Protein AF-A0A8H3GUX5-F1 (afdb_monomer_lite)

pLDDT: mean 74.02, std 19.19, range [31.19, 95.44]

Sequence (235 aa):
MSSFSIRYIRKYSRMIQALLLVDPLKYTTELMLRPEPDFVNLSPQSPKRYCHSQYYRVIADQLRNYVFSIRILGHNAQSPHSERILHLLRSSLSNPYTPRAVAAARLEAEKSGVSTTPKLPKRPLEFNLDISTSPPTPDQYTTMLDYLRAQPLSPSLSSPPTISRFLVKHSESIGSVGELSALASKKPESVRWPVVVHWDDGLVAIEKEEDVHSILEIIYETANGGKGQQQDWLT

Radius of gyration: 22.82 Å; chains: 1; bounding box: 47×69×51 Å

Organism: NCBI:txid456999

InterPro domains:
  IPR012882 Putative redox protein Fmp46 [PF07955] (75-206)
  IPR012882 Putative redox protein Fmp46 [PTHR28071] (74-219)
  IPR036249 Thioredoxin-like superfamily [SSF52833] (75-217)

Structure (mmCIF, N/CA/C/O backbone):
data_AF-A0A8H3GUX5-F1
#
_entry.id   AF-A0A8H3GUX5-F1
#
loop_
_atom_site.group_PDB
_atom_site.id
_atom_site.type_symbol
_atom_site.label_atom_id
_atom_site.label_alt_id
_atom_site.label_comp_id
_atom_site.label_asym_id
_atom_site.label_entity_id
_atom_site.label_seq_id
_atom_site.pdbx_PDB_ins_code
_atom_site.Cartn_x
_atom_site.Cartn_y
_atom_site.Cartn_z
_atom_site.occupancy
_atom_site.B_iso_or_equiv
_atom_site.auth_seq_id
_atom_site.auth_comp_id
_atom_site.auth_asym_id
_atom_site.auth_atom_id
_atom_site.pdbx_PDB_model_num
ATOM 1 N N . MET A 1 1 ? -13.897 -13.187 -0.122 1.00 39.41 1 MET A N 1
ATOM 2 C CA . MET A 1 1 ? -12.777 -14.076 -0.513 1.00 39.41 1 MET A CA 1
ATOM 3 C C . MET A 1 1 ? -11.796 -14.120 0.647 1.00 39.41 1 MET A C 1
ATOM 5 O O . MET A 1 1 ? -11.385 -13.055 1.088 1.00 39.41 1 MET A O 1
ATOM 9 N N . SER A 1 2 ? -11.510 -15.298 1.212 1.00 33.31 2 SER A N 1
ATOM 10 C CA . SER A 1 2 ? -10.695 -15.408 2.432 1.00 33.31 2 SER A CA 1
ATOM 11 C C . SER A 1 2 ? -9.206 -15.181 2.139 1.00 33.31 2 SER A C 1
ATOM 13 O O . SER A 1 2 ? -8.702 -15.549 1.075 1.00 33.31 2 SER A O 1
ATOM 15 N N . SER A 1 3 ? -8.491 -14.591 3.102 1.00 39.38 3 SER A N 1
ATOM 16 C CA . SER A 1 3 ? -7.054 -14.269 3.024 1.00 39.38 3 SER A CA 1
ATOM 17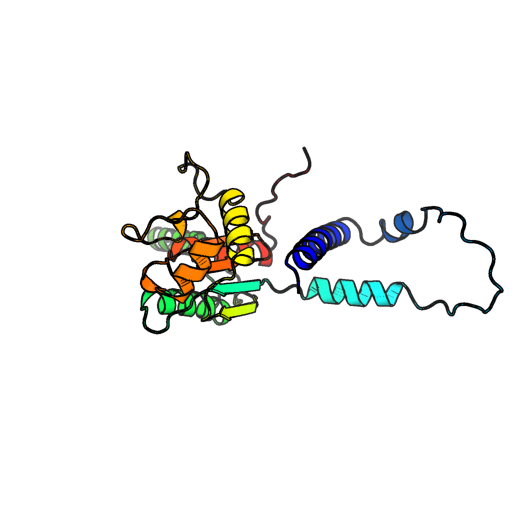 C C . SER A 1 3 ? -6.169 -15.496 2.708 1.00 39.38 3 SER A C 1
ATOM 19 O O . SER A 1 3 ? -5.078 -15.373 2.149 1.00 39.38 3 SER A O 1
ATOM 21 N N . PHE A 1 4 ? -6.678 -16.707 2.971 1.00 35.22 4 PHE A N 1
ATOM 22 C CA . PHE A 1 4 ? -6.005 -17.977 2.691 1.00 35.22 4 PHE A CA 1
ATOM 23 C C . PHE A 1 4 ? -5.857 -18.268 1.187 1.00 35.22 4 PHE A C 1
ATOM 25 O O . PHE A 1 4 ? -4.805 -18.726 0.741 1.00 35.22 4 PHE A O 1
ATOM 32 N N . SER A 1 5 ? -6.869 -17.924 0.382 1.00 42.97 5 SER A N 1
ATOM 33 C CA . SER A 1 5 ? -6.849 -18.151 -1.072 1.00 42.97 5 SER A CA 1
ATOM 34 C C . SER A 1 5 ? -5.828 -17.260 -1.786 1.00 42.97 5 SER A C 1
ATOM 36 O O . SER A 1 5 ? -5.293 -17.637 -2.824 1.00 42.97 5 SER A O 1
ATOM 38 N N . ILE A 1 6 ? -5.534 -16.086 -1.224 1.00 47.44 6 ILE A N 1
ATOM 39 C CA . ILE A 1 6 ? -4.633 -15.097 -1.823 1.00 47.44 6 ILE A CA 1
ATOM 40 C C . ILE A 1 6 ? -3.163 -15.481 -1.588 1.00 47.44 6 ILE A C 1
ATOM 42 O O . ILE A 1 6 ? -2.353 -15.385 -2.508 1.00 47.44 6 ILE A O 1
ATOM 46 N N . ARG A 1 7 ? -2.811 -15.983 -0.393 1.00 49.75 7 ARG A N 1
ATOM 47 C CA . ARG A 1 7 ? -1.439 -16.448 -0.098 1.00 49.75 7 ARG A CA 1
ATOM 48 C C . ARG A 1 7 ? -1.040 -17.650 -0.957 1.00 49.75 7 ARG A C 1
ATOM 50 O O . ARG A 1 7 ? 0.090 -17.698 -1.439 1.00 49.75 7 ARG A O 1
ATOM 57 N N . TYR A 1 8 ? -1.968 -18.588 -1.174 1.00 47.16 8 TYR A N 1
ATOM 58 C CA . TYR A 1 8 ? -1.717 -19.773 -1.997 1.00 47.16 8 TYR A CA 1
ATOM 59 C C . TYR A 1 8 ? -1.450 -19.370 -3.454 1.00 47.16 8 TYR A C 1
ATOM 61 O O . TYR A 1 8 ? -0.387 -19.670 -3.984 1.00 47.16 8 TYR A O 1
ATOM 69 N N . ILE A 1 9 ? -2.324 -18.568 -4.070 1.00 52.22 9 ILE A N 1
ATOM 70 C CA . ILE A 1 9 ? -2.151 -18.124 -5.465 1.00 52.22 9 ILE A CA 1
ATOM 71 C C . ILE A 1 9 ? -0.833 -17.340 -5.662 1.00 52.22 9 ILE A C 1
ATOM 73 O O . ILE A 1 9 ? -0.144 -17.543 -6.661 1.00 52.22 9 ILE A O 1
ATOM 77 N N . ARG A 1 10 ? -0.415 -16.515 -4.690 1.00 56.97 10 ARG A N 1
ATOM 78 C CA . ARG A 1 10 ? 0.839 -15.734 -4.763 1.00 56.97 10 ARG A CA 1
ATOM 79 C C . ARG A 1 10 ? 2.109 -16.586 -4.721 1.00 56.97 1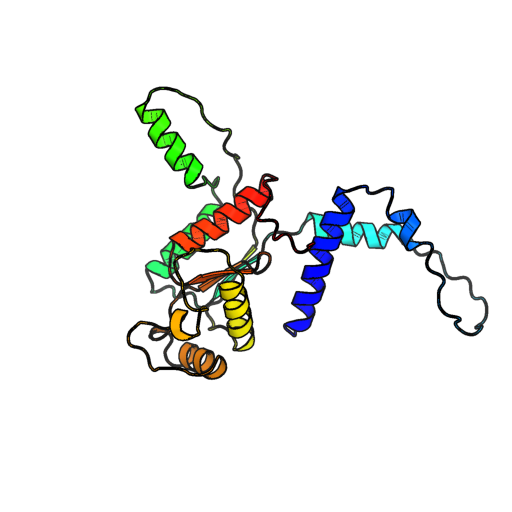0 ARG A C 1
ATOM 81 O O . ARG A 1 10 ? 3.027 -16.326 -5.499 1.00 56.97 10 ARG A O 1
ATOM 88 N N . LYS A 1 11 ? 2.156 -17.615 -3.862 1.00 53.84 11 LYS A N 1
ATOM 89 C CA . LYS A 1 11 ? 3.306 -18.536 -3.778 1.00 53.84 11 LYS A CA 1
ATOM 90 C C . LYS A 1 11 ? 3.509 -19.280 -5.101 1.00 53.84 11 LYS A C 1
ATOM 92 O O . LYS A 1 11 ? 4.636 -19.386 -5.577 1.00 53.84 11 LYS A O 1
ATOM 97 N N . TYR A 1 12 ? 2.419 -19.734 -5.721 1.00 53.34 12 TYR A N 1
ATOM 98 C CA . TYR A 1 12 ? 2.485 -20.434 -7.003 1.00 53.34 12 TYR A CA 1
ATOM 99 C C . TYR A 1 12 ? 2.760 -19.491 -8.180 1.00 53.34 12 TYR A C 1
ATOM 101 O O . TYR A 1 12 ? 3.506 -19.878 -9.067 1.00 53.34 12 TYR A O 1
ATOM 109 N N . SER A 1 13 ? 2.269 -18.246 -8.174 1.00 55.75 13 SER A N 1
ATOM 110 C CA . SER A 1 13 ? 2.554 -17.267 -9.240 1.00 55.75 13 SER A CA 1
ATOM 111 C C . SER A 1 13 ? 4.058 -16.994 -9.400 1.00 55.75 13 SER A C 1
ATOM 113 O O . SER A 1 13 ? 4.602 -17.135 -10.496 1.00 55.75 13 SER A O 1
ATOM 115 N N . ARG A 1 14 ? 4.765 -16.713 -8.293 1.00 55.50 14 ARG A N 1
ATOM 116 C CA . ARG A 1 14 ? 6.224 -16.483 -8.316 1.00 55.50 14 ARG A CA 1
ATOM 117 C C . ARG A 1 14 ? 7.014 -17.742 -8.656 1.00 55.50 14 ARG A C 1
ATOM 119 O O . ARG A 1 14 ? 7.982 -17.666 -9.404 1.00 55.50 14 ARG A O 1
ATOM 126 N N . MET A 1 15 ? 6.586 -18.903 -8.153 1.00 58.03 15 MET A N 1
ATOM 127 C CA . MET A 1 15 ? 7.211 -20.185 -8.490 1.00 58.03 15 MET A CA 1
ATOM 128 C C . MET A 1 15 ? 7.054 -20.503 -9.983 1.00 58.03 15 MET A C 1
ATOM 130 O O . MET A 1 15 ? 8.010 -20.928 -10.619 1.00 58.03 15 MET A O 1
ATOM 134 N N . ILE A 1 16 ? 5.882 -20.236 -10.569 1.00 58.47 16 ILE A N 1
ATOM 135 C CA . ILE A 1 16 ? 5.631 -20.443 -11.999 1.00 58.47 16 ILE A CA 1
ATOM 136 C C . ILE A 1 16 ? 6.427 -19.435 -12.844 1.00 58.47 16 ILE A C 1
ATOM 138 O O . ILE A 1 16 ? 7.021 -19.838 -13.839 1.00 58.47 16 ILE A O 1
ATOM 142 N N . GLN A 1 17 ? 6.519 -18.160 -12.446 1.00 54.12 17 GLN A N 1
ATOM 143 C CA . GLN A 1 17 ? 7.372 -17.180 -13.138 1.00 54.12 17 GLN A CA 1
ATOM 144 C C . GLN A 1 17 ? 8.861 -17.561 -13.087 1.00 54.12 17 GLN A C 1
ATOM 146 O O . GLN A 1 17 ? 9.540 -17.491 -14.110 1.00 54.12 17 GLN A O 1
ATOM 151 N N . ALA A 1 18 ? 9.359 -18.033 -11.939 1.00 54.28 18 ALA A N 1
ATOM 152 C CA . ALA A 1 18 ? 10.733 -18.519 -11.807 1.00 54.28 18 ALA A CA 1
ATOM 153 C C . ALA A 1 18 ? 10.988 -19.768 -12.670 1.00 54.28 18 ALA A C 1
ATOM 155 O O . ALA A 1 18 ? 12.011 -19.857 -13.342 1.00 54.28 18 ALA A O 1
ATOM 156 N N . LEU A 1 19 ? 10.037 -20.705 -12.717 1.00 52.50 19 LEU A N 1
ATOM 157 C CA . LEU A 1 19 ? 10.133 -21.913 -13.543 1.00 52.50 19 LEU A CA 1
ATOM 158 C C . LEU A 1 19 ? 10.104 -21.608 -15.051 1.00 52.50 19 LEU A C 1
ATOM 160 O O . LEU A 1 19 ? 10.781 -22.286 -15.821 1.00 52.50 19 LEU A O 1
ATOM 164 N N . LEU A 1 20 ? 9.376 -20.572 -15.480 1.00 54.09 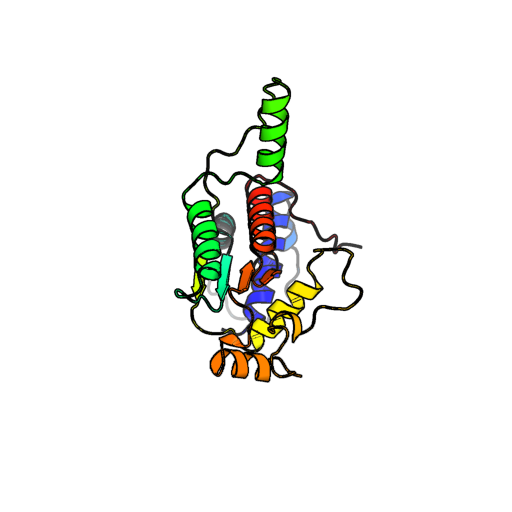20 LEU A N 1
ATOM 165 C CA . LEU A 1 20 ? 9.322 -20.141 -16.884 1.00 54.09 20 LEU A CA 1
ATOM 166 C C . LEU A 1 20 ? 10.596 -19.417 -17.356 1.00 54.09 20 LEU A C 1
ATOM 168 O O . LEU A 1 20 ? 10.849 -19.381 -18.559 1.00 54.09 20 LEU A O 1
ATOM 172 N N . LEU A 1 21 ? 11.397 -18.866 -16.438 1.00 52.72 21 LEU A N 1
ATOM 173 C CA . LEU A 1 21 ? 12.658 -18.177 -16.748 1.00 52.72 21 LEU A CA 1
ATOM 174 C C . LEU A 1 21 ? 13.858 -19.125 -16.895 1.00 52.72 21 LEU A C 1
ATOM 176 O O . LEU A 1 21 ? 14.839 -18.749 -17.531 1.00 52.72 21 LEU A O 1
ATOM 180 N N . VAL A 1 22 ? 13.802 -20.328 -16.310 1.00 55.78 22 VAL A N 1
ATOM 181 C CA . VAL A 1 22 ? 14.972 -21.218 -16.217 1.00 55.78 22 VAL A CA 1
ATOM 182 C C . VAL A 1 22 ? 15.143 -22.105 -17.452 1.00 55.78 22 VAL A C 1
ATOM 184 O O . VAL A 1 22 ? 16.272 -22.245 -17.905 1.00 55.78 22 VAL A O 1
ATOM 187 N N . ASP A 1 23 ? 14.073 -22.677 -18.019 1.00 48.41 23 ASP A N 1
ATOM 188 C CA . ASP A 1 23 ? 14.115 -23.372 -19.320 1.00 48.41 23 ASP A CA 1
ATOM 189 C C . ASP A 1 23 ? 12.694 -23.839 -19.735 1.00 48.41 23 ASP A C 1
ATOM 191 O O . ASP A 1 23 ? 12.175 -24.812 -19.170 1.00 48.41 23 ASP A O 1
ATOM 195 N N . PRO A 1 24 ? 12.008 -23.197 -20.701 1.00 49.25 24 PRO A N 1
ATOM 196 C CA . PRO A 1 24 ? 10.611 -23.522 -21.023 1.00 49.25 24 PRO A CA 1
ATOM 197 C C . PRO A 1 24 ? 10.420 -24.927 -21.624 1.00 49.25 24 PRO A C 1
ATOM 199 O O . PRO A 1 24 ? 9.308 -25.458 -21.611 1.00 49.25 24 PRO A O 1
ATOM 202 N N . LEU A 1 25 ? 11.492 -25.548 -22.132 1.00 47.50 25 LEU A N 1
ATOM 203 C CA . LEU A 1 25 ? 11.454 -26.861 -22.790 1.00 47.50 25 LEU A CA 1
ATOM 204 C C . LEU A 1 25 ? 11.777 -28.039 -21.861 1.00 47.50 25 LEU A C 1
ATOM 206 O O . LEU A 1 25 ? 11.570 -29.186 -22.247 1.00 47.50 25 LEU A O 1
ATOM 210 N N . LYS A 1 26 ? 12.267 -27.788 -20.641 1.00 51.00 26 LYS A N 1
ATOM 211 C CA . LYS A 1 26 ? 12.720 -28.857 -19.734 1.00 51.00 26 LYS A CA 1
ATOM 212 C C . LYS A 1 26 ? 11.619 -29.340 -18.782 1.00 51.00 26 LYS A C 1
ATOM 214 O O . LYS A 1 26 ? 11.575 -30.516 -18.437 1.00 51.00 26 LYS A O 1
ATOM 219 N N . TYR A 1 27 ? 10.678 -28.462 -18.425 1.00 46.53 27 TYR A N 1
ATOM 220 C CA . TYR A 1 27 ? 9.596 -28.769 -17.476 1.00 46.53 27 TYR A CA 1
ATOM 221 C C . TYR A 1 27 ? 8.334 -29.376 -18.097 1.00 46.53 27 TYR A C 1
ATOM 223 O O . TYR A 1 27 ? 7.518 -29.959 -17.383 1.00 46.53 27 TYR A O 1
ATOM 231 N N . THR A 1 28 ? 8.169 -29.296 -19.418 1.00 47.88 28 THR A N 1
ATOM 232 C CA . THR A 1 28 ? 7.064 -29.982 -20.107 1.00 47.88 28 THR A CA 1
ATOM 233 C C . THR A 1 28 ? 7.210 -31.505 -20.044 1.00 47.88 28 THR A C 1
ATOM 235 O O . THR A 1 28 ? 6.210 -32.212 -20.117 1.00 47.88 28 THR A O 1
ATOM 238 N N . THR A 1 29 ? 8.431 -32.010 -19.850 1.00 48.06 29 THR A N 1
ATOM 239 C CA . THR A 1 29 ? 8.736 -33.446 -19.817 1.00 48.06 29 THR A CA 1
ATOM 240 C C . THR A 1 29 ? 8.653 -34.043 -18.408 1.00 48.06 29 THR A C 1
ATOM 242 O O . THR A 1 29 ? 8.255 -35.194 -18.262 1.00 48.06 29 THR A O 1
ATOM 245 N N . GLU A 1 30 ? 8.966 -33.277 -17.357 1.00 46.72 30 GLU A N 1
ATOM 246 C CA . GLU A 1 30 ? 9.005 -33.801 -15.978 1.00 46.72 30 GLU A CA 1
ATOM 247 C C . GLU A 1 30 ? 7.622 -33.894 -15.308 1.00 46.72 30 GLU A C 1
ATOM 249 O O . GLU A 1 30 ? 7.374 -34.793 -14.506 1.00 46.72 30 GLU A O 1
ATOM 254 N N . LEU A 1 31 ? 6.672 -33.031 -15.688 1.00 49.84 31 LEU A N 1
ATOM 255 C CA . LEU A 1 31 ? 5.273 -33.131 -15.238 1.00 49.84 31 LEU A CA 1
ATOM 256 C C . LEU A 1 31 ? 4.488 -34.263 -15.931 1.00 49.84 31 LEU A C 1
ATOM 258 O O . LEU A 1 31 ? 3.375 -34.564 -15.508 1.00 49.84 31 LEU A O 1
ATOM 262 N N . MET A 1 32 ? 5.058 -34.914 -16.953 1.00 48.81 32 MET A N 1
ATOM 263 C CA . MET A 1 32 ? 4.449 -36.063 -17.640 1.00 48.81 32 MET A CA 1
ATOM 264 C C . MET A 1 32 ? 4.815 -37.433 -17.040 1.00 48.81 32 MET A C 1
ATOM 266 O O . MET A 1 32 ? 4.277 -38.440 -17.490 1.00 48.81 32 MET A O 1
ATOM 270 N N . LEU A 1 33 ? 5.704 -37.502 -16.039 1.00 46.38 33 LEU A N 1
ATOM 271 C CA . LEU A 1 33 ? 6.258 -38.771 -15.535 1.00 46.38 33 LEU A CA 1
ATOM 272 C C . LEU A 1 33 ? 5.936 -39.073 -14.061 1.00 46.38 33 LEU A C 1
ATOM 274 O O . LEU A 1 33 ? 6.648 -39.846 -13.422 1.00 46.38 33 LEU A O 1
ATOM 278 N N . ARG A 1 34 ? 4.852 -38.516 -13.504 1.00 44.47 34 ARG A N 1
ATOM 279 C CA . ARG A 1 34 ? 4.299 -39.042 -12.245 1.00 44.47 34 ARG A CA 1
ATOM 280 C C . ARG A 1 34 ? 3.225 -40.093 -12.546 1.00 44.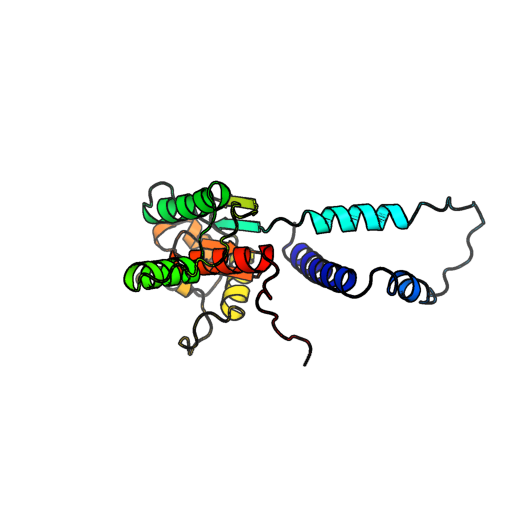47 34 ARG A C 1
ATOM 282 O O . ARG A 1 34 ? 2.260 -39.756 -13.228 1.00 44.47 34 ARG A O 1
ATOM 289 N N . PRO A 1 35 ? 3.363 -41.336 -12.053 1.00 44.25 35 PRO A N 1
ATOM 290 C CA . PRO A 1 35 ? 2.295 -42.322 -12.139 1.00 44.25 35 PRO A CA 1
ATOM 291 C C . PRO A 1 35 ? 1.116 -41.877 -11.260 1.00 44.25 35 PRO A C 1
ATOM 293 O O . PRO A 1 35 ? 1.285 -41.597 -10.072 1.00 44.25 35 PRO A O 1
ATOM 296 N N . GLU A 1 36 ? -0.063 -41.768 -11.873 1.00 48.72 36 GLU A N 1
ATOM 297 C CA . GLU A 1 36 ? -1.348 -41.586 -11.190 1.00 48.72 36 GLU A CA 1
ATOM 298 C C . GLU A 1 36 ? -1.633 -42.783 -10.260 1.00 48.72 36 GLU A C 1
ATOM 300 O O . GLU A 1 36 ? -1.310 -43.918 -10.621 1.00 48.72 36 GLU A O 1
ATOM 305 N N . PRO A 1 37 ? -2.242 -42.569 -9.080 1.00 48.19 37 PRO A N 1
ATOM 306 C CA . PRO A 1 37 ? -2.761 -43.655 -8.256 1.00 48.19 37 PRO A CA 1
ATOM 307 C C . PRO A 1 37 ? -3.978 -44.311 -8.928 1.00 48.19 37 PRO A C 1
ATOM 309 O O . PRO A 1 37 ? -4.848 -43.629 -9.467 1.00 48.19 37 PRO A O 1
ATOM 312 N N . ASP A 1 38 ? -4.028 -45.643 -8.872 1.00 50.78 38 ASP A N 1
ATOM 313 C CA . ASP A 1 38 ? -5.009 -46.510 -9.529 1.00 50.78 38 ASP A CA 1
ATOM 314 C C . ASP A 1 38 ? -6.471 -46.069 -9.313 1.00 50.78 38 ASP A C 1
ATOM 316 O O . ASP A 1 38 ? -7.086 -46.347 -8.279 1.00 50.78 38 ASP A O 1
ATOM 320 N N . PHE A 1 39 ? -7.060 -45.423 -10.324 1.00 44.81 39 PHE A N 1
ATOM 321 C CA . PHE A 1 39 ? -8.500 -45.192 -10.401 1.00 44.81 39 PHE A CA 1
ATOM 322 C C . PHE A 1 39 ? -9.187 -46.304 -11.199 1.00 44.81 39 PHE A C 1
ATOM 324 O O . PHE A 1 39 ? -8.842 -46.621 -12.337 1.00 44.81 39 PHE A O 1
ATOM 331 N N . VAL A 1 40 ? -10.187 -46.894 -10.547 1.00 55.75 40 VAL A N 1
ATOM 332 C CA . VAL A 1 40 ? -10.997 -48.024 -10.995 1.00 55.75 40 VAL A CA 1
ATOM 333 C C . VAL A 1 40 ? -11.701 -47.746 -12.330 1.00 55.75 40 VAL A C 1
ATOM 335 O O . VAL A 1 40 ? -12.335 -46.713 -12.536 1.00 55.75 40 VAL A O 1
ATOM 338 N N . ASN A 1 41 ? -11.593 -48.750 -13.198 1.00 51.72 41 ASN A N 1
ATOM 339 C CA . ASN A 1 41 ? -12.159 -48.927 -14.534 1.00 51.72 41 ASN A CA 1
ATOM 340 C C . ASN A 1 41 ? -13.602 -48.397 -14.702 1.00 51.72 41 ASN A C 1
ATOM 342 O O . ASN A 1 41 ? -14.561 -49.009 -14.228 1.00 51.72 41 ASN A O 1
ATOM 346 N N . LEU A 1 42 ? -13.763 -47.317 -15.472 1.00 41.41 42 LEU A N 1
ATOM 347 C CA . LEU A 1 42 ? -15.034 -46.929 -16.086 1.00 41.41 42 LEU A CA 1
ATOM 348 C C . LEU A 1 42 ? -14.846 -46.737 -17.600 1.00 41.41 42 LEU A C 1
ATOM 350 O O . LEU A 1 42 ? -13.988 -45.987 -18.050 1.00 41.41 42 LEU A O 1
ATOM 354 N N . SER A 1 43 ? -15.678 -47.482 -18.333 1.00 57.28 43 SER A N 1
ATOM 355 C CA . SER A 1 43 ? -16.020 -47.503 -19.766 1.00 57.28 43 SER A CA 1
ATOM 356 C C . SER A 1 43 ? -15.413 -46.442 -20.720 1.00 57.28 43 SER A C 1
ATOM 358 O O . SER A 1 43 ? -15.466 -45.243 -20.436 1.00 57.28 43 SER A O 1
ATOM 360 N N . PRO A 1 44 ? -14.949 -46.839 -21.927 1.00 49.53 44 PRO A N 1
ATOM 361 C CA . PRO A 1 44 ? -14.290 -45.946 -22.870 1.00 49.53 44 PRO A CA 1
ATOM 362 C C . PRO A 1 44 ? -15.313 -45.154 -23.700 1.00 49.53 44 PRO A C 1
ATOM 364 O O . PRO A 1 44 ? -15.721 -45.571 -24.783 1.00 49.53 44 PRO A O 1
ATOM 367 N N . GLN A 1 45 ? -15.679 -43.958 -23.240 1.00 46.00 45 GLN A N 1
ATOM 368 C CA . GLN A 1 45 ? -16.035 -42.879 -24.162 1.00 46.00 45 GLN A CA 1
ATOM 369 C C . GLN A 1 45 ? -14.819 -41.972 -24.316 1.00 46.00 45 GLN A C 1
ATOM 371 O O . GLN A 1 45 ? -14.344 -41.366 -23.360 1.00 46.00 45 GLN A O 1
ATOM 376 N N . SER A 1 46 ? -14.289 -41.934 -25.536 1.00 54.06 46 SER A N 1
ATOM 377 C CA . SER A 1 46 ? -13.112 -41.174 -25.949 1.00 54.06 46 SER A CA 1
ATOM 378 C C . SER A 1 46 ? -13.100 -39.748 -25.371 1.00 54.06 46 SER A C 1
ATOM 380 O O . SER A 1 46 ? -13.898 -38.911 -25.817 1.00 54.06 46 SER A O 1
ATOM 382 N N . PRO A 1 47 ? -12.181 -39.415 -24.446 1.00 46.34 47 PRO A N 1
ATOM 383 C CA . PRO A 1 47 ? -11.991 -38.039 -24.045 1.00 46.34 47 PRO A CA 1
ATOM 384 C C . PRO A 1 47 ? -11.291 -37.327 -25.198 1.00 46.34 47 PRO A C 1
ATOM 386 O O . PRO A 1 47 ? -10.160 -37.646 -25.575 1.00 46.34 47 PRO A O 1
ATOM 389 N N . LYS A 1 48 ? -11.995 -36.356 -25.788 1.00 51.59 48 LYS A N 1
ATOM 390 C CA . LYS A 1 48 ? -11.398 -35.354 -26.670 1.00 51.59 48 LYS A CA 1
ATOM 391 C C . LYS A 1 48 ? -10.144 -34.837 -25.967 1.00 51.59 48 LYS A C 1
ATOM 393 O O . LYS A 1 48 ? -10.247 -34.327 -24.854 1.00 51.59 48 LYS A O 1
ATOM 398 N N . ARG A 1 49 ? -8.980 -34.990 -26.608 1.00 48.88 49 ARG A N 1
ATOM 399 C CA . ARG A 1 49 ? -7.702 -34.395 -26.194 1.00 48.88 49 ARG A CA 1
ATOM 400 C C . ARG A 1 49 ? -7.867 -32.875 -26.188 1.00 48.88 49 ARG A C 1
ATOM 402 O O . ARG A 1 49 ? -7.538 -32.201 -27.158 1.00 48.88 49 ARG A O 1
ATOM 409 N N . TYR A 1 50 ? -8.467 -32.340 -25.132 1.00 45.16 50 TYR A N 1
ATOM 410 C CA . TYR A 1 50 ? -8.591 -30.910 -24.929 1.00 45.16 50 TYR A CA 1
ATOM 411 C C . TYR A 1 50 ? -7.190 -30.396 -24.611 1.00 45.16 50 TYR A C 1
ATOM 413 O O . TYR A 1 50 ? -6.566 -30.802 -23.633 1.00 45.16 50 TYR A O 1
ATOM 421 N N . CYS A 1 51 ? -6.672 -29.580 -25.525 1.00 51.44 51 CYS A N 1
ATOM 422 C CA . CYS A 1 51 ? -5.313 -29.063 -25.557 1.00 51.44 51 CYS A CA 1
ATOM 423 C C . CYS A 1 51 ? -4.843 -28.525 -24.196 1.00 51.44 51 CYS A C 1
ATOM 425 O O . CYS A 1 51 ? -5.107 -27.372 -23.860 1.00 51.44 51 CYS A O 1
ATOM 427 N N . HIS A 1 52 ? -4.036 -29.313 -23.479 1.00 51.78 52 HIS A N 1
ATOM 428 C CA . HIS A 1 52 ? -3.253 -28.867 -22.316 1.00 51.78 52 HIS A CA 1
ATOM 429 C C . HIS A 1 52 ? -2.448 -27.587 -22.635 1.00 51.78 52 HIS A C 1
ATOM 431 O O . HIS A 1 52 ? -2.323 -26.692 -21.807 1.00 51.78 52 HIS A O 1
ATOM 437 N N . SER A 1 53 ? -2.001 -27.436 -23.889 1.00 56.75 53 SER A N 1
ATOM 438 C CA . SER A 1 53 ? -1.301 -26.248 -24.400 1.00 56.75 53 SER A CA 1
ATOM 439 C C . SER A 1 53 ? -2.095 -24.933 -24.283 1.00 56.75 53 SER A C 1
ATOM 441 O O . SER A 1 53 ? -1.490 -23.887 -24.051 1.00 56.75 53 SER A O 1
ATOM 443 N N . GLN A 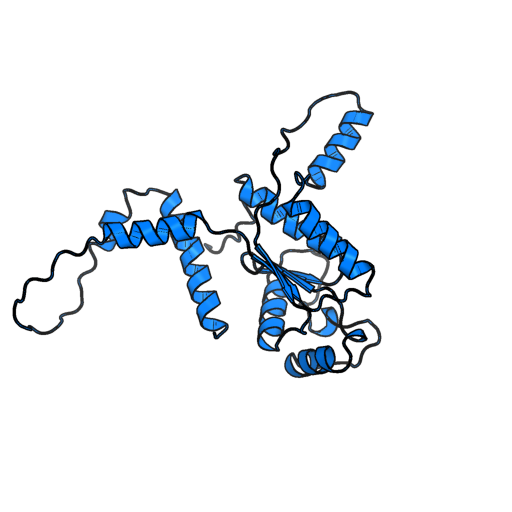1 54 ? -3.431 -24.954 -24.395 1.00 57.97 54 GLN A N 1
ATOM 444 C CA . GLN A 1 54 ? -4.241 -23.731 -24.289 1.00 57.97 54 GLN A CA 1
ATOM 445 C C . GLN A 1 54 ? -4.356 -23.250 -22.837 1.00 57.97 54 GLN A C 1
ATOM 447 O O . GLN A 1 54 ? -4.301 -22.051 -22.582 1.00 57.97 54 GLN A O 1
ATOM 452 N N . TYR A 1 55 ? -4.435 -24.174 -21.875 1.00 60.16 55 TYR A N 1
ATOM 453 C CA . TYR A 1 55 ? -4.503 -23.849 -20.448 1.00 60.16 55 TYR A CA 1
ATOM 454 C C . TYR A 1 55 ? -3.225 -23.144 -19.965 1.00 60.16 55 TYR A C 1
ATOM 456 O O . TYR A 1 55 ? -3.296 -22.085 -19.342 1.00 60.16 55 TYR A O 1
ATOM 464 N N . TYR A 1 56 ? -2.049 -23.654 -20.349 1.00 60.00 56 TYR A N 1
ATOM 465 C CA . TYR A 1 56 ? -0.775 -23.000 -20.028 1.00 60.00 56 TYR A CA 1
ATOM 466 C C . TYR A 1 56 ? -0.570 -21.677 -20.766 1.00 60.00 56 TYR A C 1
ATOM 468 O O . TYR A 1 56 ? 0.063 -20.788 -20.210 1.00 60.00 56 TYR A O 1
ATOM 476 N N . ARG A 1 57 ? -1.117 -21.501 -21.979 1.00 58.84 57 ARG A N 1
ATOM 477 C CA . ARG A 1 57 ? -1.099 -20.199 -22.668 1.00 58.84 57 ARG A CA 1
ATOM 478 C C . ARG A 1 57 ? -1.927 -19.149 -21.934 1.00 58.84 57 ARG A C 1
ATOM 480 O O . ARG A 1 57 ? -1.436 -18.043 -21.754 1.00 58.84 57 ARG A O 1
ATOM 487 N N . VAL A 1 58 ? -3.122 -19.504 -21.460 1.00 58.88 58 VAL A N 1
ATOM 488 C CA . VAL A 1 58 ? -3.974 -18.593 -20.675 1.00 58.88 58 VAL A CA 1
ATOM 489 C C . VAL A 1 58 ? -3.307 -18.224 -19.349 1.00 58.88 58 VAL A C 1
ATOM 491 O O . VAL A 1 58 ? -3.286 -17.051 -18.991 1.00 58.88 58 VAL A O 1
ATOM 494 N N . ILE A 1 59 ? -2.695 -19.191 -18.657 1.00 58.94 59 ILE A N 1
ATOM 495 C CA . ILE A 1 59 ? -1.953 -18.922 -17.416 1.00 58.94 59 ILE A CA 1
ATOM 496 C C . ILE A 1 59 ? -0.697 -18.089 -17.695 1.00 58.94 59 ILE A C 1
ATOM 498 O O . ILE A 1 59 ? -0.443 -17.127 -16.982 1.00 58.94 59 ILE A O 1
ATOM 502 N N . ALA A 1 60 ? 0.072 -18.396 -18.741 1.00 56.62 60 ALA A N 1
ATOM 503 C CA . ALA A 1 60 ? 1.259 -17.624 -19.106 1.00 56.62 60 ALA A CA 1
ATOM 504 C C . ALA A 1 60 ? 0.912 -16.192 -19.541 1.00 56.62 60 ALA A C 1
ATOM 506 O O . ALA A 1 60 ? 1.650 -15.273 -19.204 1.00 56.62 60 ALA A O 1
ATOM 507 N N . ASP A 1 61 ? -0.210 -15.973 -20.231 1.00 51.84 61 ASP A N 1
ATOM 508 C CA . ASP A 1 61 ? -0.694 -14.627 -20.560 1.00 51.84 61 ASP A CA 1
ATOM 509 C C . ASP A 1 61 ? -1.261 -13.890 -19.339 1.00 51.84 61 ASP A C 1
ATOM 511 O O . ASP A 1 61 ? -1.050 -12.684 -19.213 1.00 51.84 61 ASP A O 1
ATOM 515 N N . GLN A 1 62 ? -1.895 -14.584 -18.388 1.00 53.53 62 GLN A N 1
ATOM 516 C CA . GLN A 1 62 ? -2.265 -13.990 -17.096 1.00 53.53 62 GLN A CA 1
ATOM 517 C C . GLN A 1 62 ? -1.038 -13.609 -16.259 1.00 53.53 62 GLN A C 1
ATOM 519 O O . GLN A 1 62 ? -1.034 -12.562 -15.620 1.00 53.53 62 GLN A O 1
ATOM 524 N N . LEU A 1 63 ? 0.013 -14.430 -16.281 1.00 55.44 63 LEU A N 1
ATOM 525 C CA . LEU A 1 63 ? 1.259 -14.178 -15.557 1.00 55.44 63 LEU A CA 1
ATOM 526 C C . LEU A 1 63 ? 2.149 -13.135 -16.247 1.00 55.44 63 LEU A C 1
ATOM 528 O O . LEU A 1 63 ? 2.904 -12.453 -15.558 1.00 55.44 63 LEU A O 1
ATOM 532 N N . ARG A 1 64 ? 2.057 -12.985 -17.578 1.00 53.16 64 ARG A N 1
ATOM 533 C CA . ARG A 1 64 ? 2.730 -11.920 -18.346 1.00 53.16 64 ARG A CA 1
ATOM 534 C C . ARG A 1 64 ? 2.130 -10.538 -18.108 1.00 53.16 64 ARG A C 1
ATOM 536 O O . ARG A 1 64 ? 2.845 -9.556 -18.242 1.00 53.16 64 ARG A O 1
ATOM 543 N N . ASN A 1 65 ? 0.856 -10.467 -17.731 1.00 54.16 65 ASN A N 1
ATOM 544 C CA . ASN A 1 65 ? 0.165 -9.220 -17.397 1.00 54.16 65 ASN A CA 1
ATOM 545 C C . ASN A 1 65 ? 0.052 -9.008 -15.879 1.00 54.16 65 ASN A C 1
ATOM 547 O O . ASN A 1 65 ? -0.877 -8.347 -15.413 1.00 54.16 65 ASN A O 1
ATOM 551 N N . TYR A 1 66 ? 0.960 -9.597 -15.093 1.00 62.22 66 TYR A N 1
ATOM 552 C CA . TYR A 1 66 ? 0.986 -9.384 -13.650 1.00 62.22 66 TYR A CA 1
ATOM 553 C C . TYR A 1 66 ? 1.461 -7.957 -13.355 1.00 62.22 66 TYR A C 1
ATOM 555 O O . TYR A 1 66 ? 2.651 -7.685 -13.238 1.00 62.22 66 TYR A O 1
ATOM 563 N N . VAL A 1 67 ? 0.506 -7.036 -13.284 1.00 74.31 67 VAL A N 1
ATOM 564 C CA . VAL A 1 67 ? 0.722 -5.644 -12.894 1.00 74.31 67 VAL A CA 1
ATOM 565 C C . VAL A 1 67 ? 0.764 -5.581 -11.367 1.00 74.31 67 VAL A C 1
ATOM 567 O O . VAL A 1 67 ? -0.135 -6.107 -10.707 1.00 74.31 67 VAL A O 1
ATOM 570 N N . PHE A 1 68 ? 1.793 -4.943 -10.803 1.00 82.88 68 PHE A N 1
ATOM 571 C CA . PHE A 1 68 ? 1.947 -4.783 -9.352 1.00 82.88 68 PHE A CA 1
ATOM 572 C C . PHE A 1 68 ? 0.689 -4.169 -8.723 1.00 82.88 68 PHE A C 1
ATOM 574 O O . PHE A 1 68 ? 0.063 -3.289 -9.305 1.00 82.88 68 PHE A O 1
ATOM 581 N N . SER A 1 69 ? 0.310 -4.602 -7.524 1.00 87.56 69 SER A N 1
ATOM 582 C CA . SER A 1 69 ? -0.852 -4.097 -6.795 1.00 87.56 69 SER A CA 1
ATOM 583 C C . SER A 1 69 ? -0.420 -3.272 -5.586 1.00 87.56 69 SER A C 1
ATOM 585 O O . SER A 1 69 ? 0.141 -3.796 -4.612 1.00 87.56 69 SER A O 1
ATOM 587 N N . ILE A 1 70 ? -0.736 -1.976 -5.642 1.00 88.38 70 ILE A N 1
ATOM 588 C CA . ILE A 1 70 ? -0.610 -1.039 -4.527 1.00 88.38 70 ILE A CA 1
ATOM 589 C C . ILE A 1 70 ? -2.010 -0.647 -4.070 1.00 88.38 70 ILE A C 1
ATOM 591 O O . ILE A 1 70 ? -2.833 -0.200 -4.866 1.00 88.38 70 ILE A O 1
ATOM 595 N N . ARG A 1 71 ? -2.274 -0.761 -2.769 1.00 91.56 71 ARG A N 1
ATOM 596 C CA . ARG A 1 71 ? -3.511 -0.267 -2.162 1.00 91.56 71 ARG A CA 1
ATOM 597 C C . ARG A 1 71 ? -3.208 0.775 -1.098 1.00 91.56 71 ARG A C 1
ATOM 599 O O . ARG A 1 71 ? -2.416 0.519 -0.195 1.00 91.56 71 ARG A O 1
ATOM 606 N N . ILE A 1 72 ? -3.897 1.907 -1.162 1.00 89.50 72 ILE A N 1
ATOM 607 C CA . ILE A 1 72 ? -3.991 2.859 -0.056 1.00 89.50 72 ILE A CA 1
ATOM 608 C C . ILE A 1 72 ? -5.188 2.455 0.800 1.00 89.50 72 ILE A C 1
ATOM 610 O O . ILE A 1 72 ? -6.298 2.308 0.292 1.00 89.50 72 ILE A O 1
ATOM 614 N N . LEU A 1 73 ? -4.969 2.276 2.095 1.00 87.38 73 LEU A N 1
ATOM 615 C CA . LEU A 1 73 ? -6.007 2.048 3.090 1.00 87.38 73 LEU A CA 1
ATOM 616 C C . LEU A 1 73 ? -6.160 3.305 3.954 1.00 87.38 73 LEU A C 1
ATOM 618 O O . LEU A 1 73 ? -5.159 3.877 4.394 1.00 87.38 73 LEU A O 1
ATOM 622 N N . GLY A 1 74 ? -7.409 3.716 4.190 1.00 80.88 74 GLY A N 1
ATOM 623 C CA . GLY A 1 74 ? -7.756 4.881 5.006 1.00 80.88 74 GLY A CA 1
ATOM 624 C C . GLY A 1 74 ? -7.293 6.208 4.404 1.00 80.88 74 GLY A C 1
ATOM 625 O O . GLY A 1 74 ? -6.666 7.021 5.081 1.00 80.88 74 GLY A O 1
ATOM 626 N N . HIS A 1 75 ? -7.566 6.433 3.115 1.00 82.88 75 HIS A N 1
ATOM 627 C CA . HIS A 1 75 ? -7.336 7.744 2.508 1.00 82.88 75 HIS A CA 1
ATOM 628 C C . HIS A 1 75 ? -8.276 8.800 3.111 1.00 82.88 75 HIS A C 1
ATOM 630 O O . HIS A 1 75 ? -9.493 8.612 3.142 1.00 82.88 75 HIS A O 1
ATOM 636 N N . ASN A 1 76 ? -7.705 9.921 3.557 1.00 82.81 76 ASN A N 1
ATOM 637 C CA . ASN A 1 76 ? -8.445 11.072 4.062 1.00 82.81 76 ASN A CA 1
ATOM 638 C C . ASN A 1 76 ? -8.139 12.293 3.187 1.00 82.81 76 ASN A C 1
ATOM 640 O O . ASN A 1 76 ? -7.066 12.880 3.316 1.00 82.81 76 ASN A O 1
ATOM 644 N N . ALA A 1 77 ? -9.096 12.695 2.348 1.00 81.62 77 ALA A N 1
ATOM 645 C CA . ALA A 1 77 ? -8.954 13.825 1.425 1.00 81.62 77 ALA A CA 1
ATOM 646 C C . ALA A 1 77 ? -8.741 15.181 2.127 1.00 81.62 77 ALA A C 1
ATOM 648 O O . ALA A 1 77 ? -8.261 16.136 1.526 1.00 81.62 77 ALA A O 1
ATOM 649 N N . GLN A 1 78 ? -9.079 15.283 3.417 1.00 83.62 78 GLN A N 1
ATOM 650 C CA . GLN A 1 78 ? -8.820 16.487 4.211 1.00 83.62 78 GLN A CA 1
ATOM 651 C C . GLN A 1 78 ? -7.405 16.517 4.795 1.00 83.62 78 GLN A C 1
ATOM 653 O O . GLN A 1 78 ? -6.980 17.552 5.301 1.00 83.62 78 GLN A O 1
ATOM 658 N N . SER A 1 79 ? -6.667 15.402 4.749 1.00 86.31 79 SER A N 1
ATOM 659 C CA . SER A 1 79 ? -5.286 15.341 5.220 1.00 86.31 79 SER A CA 1
ATOM 660 C C . SER A 1 79 ? -4.334 15.759 4.096 1.00 86.31 79 SER A C 1
ATOM 662 O O . SER A 1 79 ? -4.165 14.999 3.135 1.00 86.31 79 SER A O 1
ATOM 664 N N . PRO A 1 80 ? -3.613 16.895 4.227 1.00 88.88 80 PRO A N 1
ATOM 665 C CA . PRO A 1 80 ? -2.626 17.315 3.231 1.00 88.88 80 PRO A CA 1
ATOM 666 C C . PRO A 1 80 ? -1.534 16.264 3.020 1.00 88.88 80 PRO A C 1
ATOM 668 O O . PRO A 1 80 ? -0.908 16.192 1.967 1.00 88.88 80 PRO A O 1
ATOM 671 N N . HIS A 1 81 ? -1.272 15.443 4.036 1.00 87.75 81 HIS A N 1
ATOM 672 C CA . HIS A 1 81 ? -0.294 14.374 3.940 1.00 87.75 81 HIS A CA 1
ATOM 673 C C . HIS A 1 81 ? -0.792 13.199 3.093 1.00 87.75 81 HIS A C 1
ATOM 675 O O . HIS A 1 81 ? -0.048 12.699 2.250 1.00 87.75 81 HIS A O 1
ATOM 681 N N . SER A 1 82 ? -2.057 12.803 3.272 1.00 90.19 82 SER A N 1
ATOM 682 C CA . SER A 1 82 ? -2.678 11.748 2.468 1.00 90.19 82 SER A CA 1
ATOM 683 C C . SER A 1 82 ? -2.760 12.147 0.995 1.00 90.19 82 SER A C 1
ATOM 685 O O . SER A 1 82 ? -2.427 11.340 0.129 1.00 90.19 82 SER A O 1
ATOM 687 N N . GLU A 1 83 ? -3.107 13.407 0.719 1.00 93.69 83 GLU A N 1
ATOM 688 C CA . GLU A 1 83 ? -3.115 13.965 -0.637 1.00 93.69 83 GLU A CA 1
ATOM 689 C C . GLU A 1 83 ? -1.725 13.984 -1.277 1.00 93.69 83 GLU A C 1
ATOM 691 O O . GLU A 1 83 ? -1.581 13.586 -2.430 1.00 93.69 83 GLU A O 1
ATOM 696 N N . ARG A 1 84 ? -0.672 14.363 -0.537 1.00 94.06 84 ARG A N 1
ATOM 697 C CA . ARG A 1 84 ? 0.708 14.314 -1.057 1.00 94.06 84 ARG A CA 1
ATOM 698 C C . ARG A 1 84 ? 1.119 12.904 -1.478 1.00 94.06 84 ARG A C 1
ATOM 700 O O . ARG A 1 84 ? 1.665 12.732 -2.565 1.00 94.06 84 ARG A O 1
ATOM 707 N N . ILE A 1 85 ? 0.815 11.897 -0.661 1.00 94.06 85 ILE A N 1
ATOM 708 C CA . ILE A 1 85 ? 1.128 10.493 -0.972 1.00 94.06 85 ILE A CA 1
ATOM 709 C C . ILE A 1 85 ? 0.308 9.991 -2.160 1.00 94.06 85 ILE A C 1
ATOM 711 O O . ILE A 1 85 ? 0.844 9.340 -3.055 1.00 94.06 85 ILE A O 1
ATOM 715 N N . LEU A 1 86 ? -0.983 10.320 -2.211 1.00 94.44 86 LEU A N 1
ATOM 716 C CA . LEU A 1 86 ? -1.826 9.971 -3.348 1.00 94.44 86 LEU A CA 1
ATOM 717 C C . LEU A 1 86 ? -1.325 10.629 -4.642 1.00 94.44 86 LEU A C 1
ATOM 719 O O . LEU A 1 86 ? -1.253 9.975 -5.683 1.00 94.44 86 LEU A O 1
ATOM 723 N N . HIS A 1 87 ? -0.947 11.905 -4.578 1.00 94.81 87 HIS A N 1
ATOM 724 C CA . HIS A 1 87 ? -0.360 12.629 -5.697 1.00 94.81 87 HIS A CA 1
ATOM 725 C C . HIS A 1 87 ? 0.964 11.996 -6.139 1.00 94.81 87 HIS A C 1
ATOM 727 O O . HIS A 1 87 ? 1.163 11.793 -7.333 1.00 94.81 87 HIS A O 1
ATOM 733 N N . LEU A 1 88 ? 1.840 11.612 -5.205 1.00 94.19 88 LEU A N 1
ATOM 734 C CA . LEU A 1 88 ? 3.080 10.890 -5.502 1.00 94.19 88 LEU A CA 1
ATOM 735 C C . LEU A 1 88 ? 2.802 9.587 -6.269 1.00 94.19 88 LEU A C 1
ATOM 737 O O . LEU A 1 88 ? 3.388 9.357 -7.331 1.00 94.19 88 LEU A O 1
ATOM 741 N N . LEU A 1 89 ? 1.863 8.771 -5.788 1.00 94.81 89 LEU A N 1
ATOM 742 C CA . LEU A 1 89 ? 1.483 7.514 -6.439 1.00 94.81 89 LEU A CA 1
ATOM 743 C C . LEU A 1 89 ? 0.890 7.754 -7.838 1.00 94.81 89 LEU A C 1
ATOM 745 O O . LEU A 1 89 ? 1.305 7.111 -8.799 1.00 94.81 89 LEU A O 1
ATOM 749 N N . ARG A 1 90 ? -0.010 8.732 -7.996 1.00 94.94 90 ARG A N 1
ATOM 750 C CA . ARG A 1 90 ? -0.584 9.109 -9.304 1.00 94.94 90 ARG A CA 1
ATOM 751 C C . ARG A 1 90 ? 0.455 9.680 -10.270 1.00 94.94 90 ARG A C 1
ATOM 753 O O . ARG A 1 90 ? 0.417 9.389 -11.465 1.00 94.94 90 ARG A O 1
ATOM 760 N N . SER A 1 91 ? 1.390 10.481 -9.767 1.00 93.88 91 SER A N 1
ATOM 761 C CA . SER A 1 91 ? 2.477 11.043 -10.570 1.00 93.88 91 SER A CA 1
ATOM 762 C C . SER A 1 91 ? 3.400 9.946 -11.094 1.00 93.88 91 SER A C 1
ATOM 764 O O . SER A 1 91 ? 3.800 9.999 -12.249 1.00 93.88 91 SER A O 1
ATOM 766 N N . SER A 1 92 ? 3.636 8.899 -10.301 1.00 92.19 92 SER A N 1
ATOM 767 C CA . SER A 1 92 ? 4.434 7.736 -10.704 1.00 92.19 92 SER A CA 1
ATOM 768 C C . SER A 1 92 ? 3.781 6.905 -11.815 1.00 92.19 92 SER A C 1
ATOM 770 O O . SER A 1 92 ? 4.493 6.267 -12.584 1.00 92.19 92 SER A O 1
ATOM 772 N N . LEU A 1 93 ? 2.446 6.936 -11.926 1.00 92.31 93 LEU A N 1
ATOM 773 C CA . LEU A 1 93 ? 1.682 6.272 -12.995 1.00 92.31 93 LEU A CA 1
ATOM 774 C C . LEU A 1 93 ? 1.611 7.081 -14.297 1.00 92.31 93 LEU A C 1
ATOM 776 O O . LEU A 1 93 ? 1.341 6.522 -15.355 1.00 92.31 93 LEU A O 1
ATOM 780 N N . SER A 1 94 ? 1.802 8.399 -14.229 1.00 91.19 94 SER A N 1
ATOM 781 C CA . SER A 1 94 ? 1.617 9.306 -15.374 1.00 91.19 94 SER A CA 1
ATOM 782 C C . SER A 1 94 ? 2.926 9.863 -15.926 1.00 91.19 94 SER A C 1
ATOM 784 O O . SER A 1 94 ? 3.028 10.107 -17.127 1.00 91.19 94 SER A O 1
ATOM 786 N N . ASN A 1 95 ? 3.939 10.024 -15.077 1.00 89.69 95 ASN A N 1
ATOM 787 C CA . ASN A 1 95 ? 5.226 10.606 -15.428 1.00 89.69 95 ASN A CA 1
ATOM 788 C C . ASN A 1 95 ? 6.348 9.567 -15.302 1.00 89.69 95 ASN A C 1
ATOM 790 O O . ASN A 1 95 ? 6.244 8.651 -14.485 1.00 89.69 95 ASN A O 1
ATOM 794 N N . PRO A 1 96 ? 7.451 9.715 -16.059 1.00 86.75 96 PRO A N 1
ATOM 795 C CA . PRO A 1 96 ? 8.637 8.889 -15.873 1.00 86.75 96 PRO A CA 1
ATOM 796 C C . PRO A 1 96 ? 9.136 8.970 -14.428 1.00 86.75 96 PRO A C 1
ATOM 798 O O . PRO A 1 96 ? 9.485 10.047 -13.937 1.00 86.75 96 PRO A O 1
ATOM 801 N N . TYR A 1 97 ? 9.167 7.828 -13.744 1.00 85.56 97 TYR A N 1
ATOM 802 C CA . TYR A 1 97 ? 9.641 7.773 -12.369 1.00 85.56 97 TYR A CA 1
ATOM 803 C C . TYR A 1 97 ? 11.166 7.873 -12.337 1.00 85.56 97 TYR A C 1
ATOM 805 O O . TYR A 1 97 ? 11.869 7.148 -13.041 1.00 85.56 97 TYR A O 1
ATOM 813 N N . THR A 1 98 ? 11.675 8.789 -11.517 1.00 83.31 98 THR A N 1
ATOM 814 C CA . THR A 1 98 ? 13.113 8.967 -11.302 1.00 83.31 98 THR A CA 1
ATOM 815 C C . THR A 1 98 ? 13.448 8.458 -9.903 1.00 83.31 98 THR A C 1
ATOM 817 O O . THR A 1 98 ? 13.058 9.110 -8.932 1.00 83.31 98 THR A O 1
ATOM 820 N N . PRO A 1 99 ? 14.162 7.326 -9.773 1.00 81.81 99 PRO A N 1
ATOM 821 C CA . PRO A 1 99 ? 14.570 6.814 -8.471 1.00 81.81 99 PRO A CA 1
ATOM 822 C C . PRO A 1 99 ? 15.427 7.829 -7.725 1.00 81.81 99 PRO A C 1
ATOM 824 O O . PRO A 1 99 ? 16.208 8.575 -8.332 1.00 81.81 99 PRO A O 1
ATOM 827 N N . ARG A 1 100 ? 15.333 7.826 -6.395 1.00 81.12 100 ARG A N 1
ATOM 828 C CA . ARG A 1 100 ? 16.028 8.797 -5.545 1.00 81.12 100 ARG A CA 1
ATOM 829 C C . ARG A 1 100 ? 17.544 8.718 -5.710 1.00 81.12 100 ARG A C 1
ATOM 831 O O . ARG A 1 100 ? 18.197 9.759 -5.781 1.00 81.12 100 ARG A O 1
ATOM 838 N N . ALA A 1 101 ? 18.091 7.509 -5.838 1.00 74.50 101 ALA A N 1
ATOM 839 C CA . ALA A 1 101 ? 19.514 7.300 -6.092 1.00 74.50 101 ALA A CA 1
ATOM 840 C C . ALA A 1 101 ? 19.977 7.968 -7.400 1.00 74.50 101 ALA A C 1
ATOM 842 O O . ALA A 1 101 ? 21.030 8.604 -7.440 1.00 74.50 101 ALA A O 1
ATOM 843 N N . VAL A 1 102 ? 19.162 7.891 -8.458 1.00 75.88 102 VAL A N 1
ATOM 844 C CA . VAL A 1 102 ? 19.491 8.494 -9.757 1.00 75.88 102 VAL A CA 1
ATOM 845 C C . VAL A 1 102 ? 19.348 10.014 -9.720 1.00 75.88 102 VAL A C 1
ATOM 847 O O . VAL A 1 102 ? 20.190 10.720 -10.273 1.00 75.88 102 VAL A O 1
ATOM 850 N N . ALA A 1 103 ? 18.324 10.533 -9.038 1.00 78.44 103 ALA A N 1
ATOM 851 C CA . ALA A 1 103 ? 18.165 11.971 -8.835 1.00 78.44 103 ALA A CA 1
ATOM 852 C C . ALA A 1 103 ? 19.355 12.571 -8.064 1.00 78.44 103 ALA A C 1
ATOM 854 O O . ALA A 1 103 ? 19.887 13.606 -8.465 1.00 78.44 103 ALA A O 1
ATOM 855 N N . ALA A 1 104 ? 19.817 11.893 -7.008 1.00 79.62 104 ALA A N 1
ATOM 856 C CA . ALA A 1 104 ? 20.989 12.305 -6.239 1.00 79.62 104 ALA A CA 1
ATOM 857 C C . ALA A 1 104 ? 22.272 12.264 -7.084 1.00 79.62 104 ALA A C 1
ATOM 859 O O . ALA A 1 104 ? 23.012 13.244 -7.126 1.00 79.62 104 ALA A O 1
ATOM 860 N N . ALA A 1 105 ? 22.500 11.173 -7.825 1.00 77.88 105 ALA A N 1
ATOM 861 C CA . ALA A 1 105 ? 23.653 11.051 -8.716 1.00 77.88 105 ALA A CA 1
ATOM 862 C C . ALA A 1 105 ? 23.676 12.146 -9.795 1.00 77.88 105 ALA A C 1
ATOM 864 O O . ALA A 1 105 ? 24.739 12.667 -10.125 1.00 77.88 105 ALA A O 1
ATOM 865 N N . ARG A 1 106 ? 22.508 12.535 -10.321 1.00 76.25 106 ARG A N 1
ATOM 866 C CA . ARG A 1 106 ? 22.393 13.623 -11.297 1.00 76.25 106 ARG A CA 1
ATOM 867 C C . ARG A 1 106 ? 22.785 14.975 -10.704 1.00 76.25 106 ARG A C 1
ATOM 869 O O . ARG A 1 106 ? 23.496 15.724 -11.364 1.00 76.25 106 ARG A O 1
ATOM 876 N N . LEU A 1 107 ? 22.352 15.272 -9.482 1.00 81.00 107 LEU A N 1
ATOM 877 C CA . LEU A 1 107 ? 22.676 16.532 -8.809 1.00 81.00 107 LEU A CA 1
ATOM 878 C C . LEU A 1 107 ? 24.193 16.653 -8.562 1.00 81.00 107 LEU A C 1
ATOM 880 O O . LEU A 1 107 ? 24.784 17.705 -8.801 1.00 81.00 107 LEU A O 1
ATOM 884 N N . GLU A 1 108 ? 24.850 15.551 -8.191 1.00 80.50 108 GLU A N 1
ATOM 885 C CA . GLU A 1 108 ? 26.314 15.499 -8.051 1.00 80.50 108 GLU A CA 1
ATOM 886 C C . GLU A 1 108 ? 27.052 15.567 -9.407 1.00 80.50 108 GLU A C 1
ATOM 888 O O . GLU A 1 108 ? 28.103 16.207 -9.528 1.00 80.50 108 GLU A O 1
ATOM 893 N N . ALA A 1 109 ? 26.497 14.964 -10.462 1.00 77.56 109 ALA A N 1
ATOM 894 C CA . ALA A 1 109 ? 27.040 15.053 -11.821 1.00 77.56 109 ALA A CA 1
ATOM 895 C C . ALA A 1 109 ? 26.959 16.484 -12.388 1.00 77.56 109 ALA A C 1
ATOM 897 O O . ALA A 1 109 ? 27.922 16.979 -12.973 1.00 77.56 109 ALA A O 1
ATOM 898 N N . GLU A 1 110 ? 25.844 17.188 -12.162 1.00 79.81 110 GLU A N 1
ATOM 899 C CA . GLU A 1 110 ? 25.669 18.595 -12.550 1.00 79.81 110 GLU A CA 1
ATOM 900 C C . GLU A 1 110 ? 26.685 19.502 -11.841 1.00 79.81 110 GLU A C 1
ATOM 902 O O . GLU A 1 110 ? 27.257 20.399 -12.460 1.00 79.81 110 GLU A O 1
ATOM 907 N N . LYS A 1 111 ? 26.989 19.216 -10.571 1.00 82.88 111 LYS A N 1
ATOM 908 C CA . LYS A 1 111 ? 27.996 19.951 -9.796 1.00 82.88 111 LYS A CA 1
ATOM 909 C C . LYS A 1 111 ? 29.435 19.692 -10.260 1.00 82.88 111 LYS A C 1
ATOM 911 O O . LYS A 1 111 ? 30.285 20.567 -10.114 1.00 82.88 111 LYS A O 1
ATOM 916 N N . SER A 1 112 ? 29.716 18.509 -10.805 1.00 80.00 112 SER A N 1
ATOM 917 C CA . SER A 1 112 ? 31.053 18.109 -11.272 1.00 80.00 112 SER A CA 1
ATOM 918 C C . SER A 1 112 ? 31.299 18.358 -12.766 1.00 80.00 112 SER A C 1
ATOM 920 O O . SER A 1 112 ? 32.429 18.210 -13.227 1.00 80.00 112 SER A O 1
ATOM 922 N N . GLY A 1 113 ? 30.274 18.750 -13.533 1.00 74.62 113 GLY A N 1
ATOM 923 C CA . GLY A 1 113 ? 30.382 19.019 -14.973 1.00 74.62 113 GLY A CA 1
ATOM 924 C C . GLY A 1 113 ? 30.603 17.770 -15.838 1.00 74.62 113 GLY A C 1
ATOM 925 O O . GLY A 1 113 ? 30.786 17.886 -17.050 1.00 74.62 113 GLY A O 1
ATOM 926 N N . VAL A 1 114 ? 30.571 16.572 -15.245 1.00 68.75 114 VAL A N 1
ATOM 927 C CA . VAL A 1 114 ? 30.756 15.297 -15.945 1.00 68.75 114 VAL A CA 1
ATOM 928 C C . VAL A 1 114 ? 29.385 14.721 -16.291 1.00 68.75 114 VAL A C 1
ATOM 930 O O . VAL A 1 114 ? 28.650 14.248 -15.430 1.00 68.75 114 VAL A O 1
ATOM 933 N N . SER A 1 115 ? 29.024 14.751 -17.576 1.00 56.69 115 SER A N 1
ATOM 934 C CA . SER A 1 115 ? 27.759 14.193 -18.069 1.00 56.69 115 SER A CA 1
ATOM 935 C C . SER A 1 115 ? 27.857 12.675 -18.255 1.00 56.69 115 SER A C 1
ATOM 937 O O . SER A 1 115 ? 27.950 12.166 -19.369 1.00 56.69 115 SER A O 1
ATOM 939 N N . THR A 1 116 ? 27.841 11.920 -17.159 1.00 58.47 116 THR A N 1
ATOM 940 C CA . THR A 1 116 ? 27.598 10.469 -17.183 1.00 58.47 116 THR A CA 1
ATOM 941 C C . THR A 1 116 ? 26.147 10.217 -16.803 1.00 58.47 116 THR A C 1
ATOM 943 O O . THR A 1 116 ? 25.838 9.767 -15.706 1.00 58.47 116 THR A O 1
ATOM 946 N N . THR A 1 117 ? 25.211 10.558 -17.692 1.00 57.12 117 THR A N 1
ATOM 947 C CA . THR A 1 117 ? 23.787 10.319 -17.418 1.00 57.12 117 THR A CA 1
ATOM 948 C C . THR A 1 117 ? 23.490 8.814 -17.465 1.00 57.12 117 THR A C 1
ATOM 950 O O . THR A 1 117 ? 23.586 8.206 -18.537 1.00 57.12 117 THR A O 1
ATOM 953 N N . PRO A 1 118 ? 23.127 8.166 -16.338 1.00 58.22 118 PRO A N 1
ATOM 954 C CA . PRO A 1 118 ? 22.592 6.814 -16.397 1.00 58.22 118 PRO A CA 1
ATOM 955 C C . PRO A 1 118 ? 21.307 6.845 -17.232 1.00 58.22 118 PRO A C 1
ATOM 957 O O . PRO A 1 118 ? 20.513 7.786 -17.139 1.00 58.22 118 PRO A O 1
ATOM 960 N N . LYS A 1 119 ? 21.107 5.836 -18.090 1.00 60.78 119 LYS A N 1
ATOM 961 C CA . LYS A 1 119 ? 19.901 5.722 -18.922 1.00 60.78 119 LYS A CA 1
ATOM 962 C C . LYS A 1 119 ? 18.679 5.579 -18.014 1.00 60.78 119 LYS A C 1
ATOM 964 O O . LYS A 1 119 ? 18.369 4.483 -17.562 1.00 60.78 119 LYS A O 1
ATOM 969 N N . LEU A 1 120 ? 17.993 6.690 -17.766 1.00 62.75 120 LEU A N 1
ATOM 970 C CA . LEU A 1 120 ? 16.704 6.694 -17.090 1.00 62.75 120 LEU A CA 1
ATOM 971 C C . LEU A 1 120 ? 15.664 6.010 -17.986 1.00 62.75 120 LEU A C 1
ATOM 973 O O . LEU A 1 120 ? 15.600 6.306 -19.189 1.00 62.75 120 LEU A O 1
ATOM 977 N N . PRO A 1 121 ? 14.834 5.112 -17.442 1.00 62.47 121 PRO A N 1
ATOM 978 C CA . PRO A 1 121 ? 13.704 4.592 -18.173 1.00 62.47 121 PRO A CA 1
ATOM 979 C C . PRO A 1 121 ? 12.740 5.743 -18.432 1.00 62.47 121 PRO A C 1
ATOM 981 O O . PRO A 1 121 ? 12.420 6.562 -17.575 1.00 62.47 121 PRO A O 1
ATOM 984 N N . LYS A 1 122 ? 12.297 5.819 -19.682 1.00 67.12 122 LYS A N 1
ATOM 985 C CA . LYS A 1 122 ? 11.454 6.908 -20.183 1.00 67.12 122 LYS A CA 1
ATOM 986 C C . LYS A 1 122 ? 9.968 6.685 -19.897 1.00 67.12 122 LYS A C 1
ATOM 988 O O . LYS A 1 122 ? 9.142 7.380 -20.479 1.00 67.12 122 LYS A O 1
ATOM 993 N N . ARG A 1 123 ? 9.618 5.672 -19.100 1.00 82.25 123 ARG A N 1
ATOM 994 C CA . ARG A 1 123 ? 8.240 5.198 -18.950 1.00 82.25 123 ARG A CA 1
ATOM 995 C C . ARG A 1 123 ? 7.757 5.370 -17.509 1.00 82.25 123 ARG A C 1
ATOM 997 O O . ARG A 1 123 ? 8.570 5.225 -16.595 1.00 82.25 123 ARG A O 1
ATOM 1004 N N . PRO A 1 124 ? 6.470 5.696 -17.311 1.00 88.50 124 PRO A N 1
ATOM 1005 C CA . PRO A 1 124 ? 5.844 5.639 -15.997 1.00 88.50 124 PRO A CA 1
ATOM 1006 C C . PRO A 1 124 ? 5.915 4.236 -15.389 1.00 88.50 124 PRO A C 1
ATOM 1008 O O . PRO A 1 124 ? 6.120 3.253 -16.104 1.00 88.50 124 PRO A O 1
ATOM 1011 N N . LEU A 1 125 ? 5.744 4.147 -14.070 1.00 89.88 125 LEU A N 1
ATOM 1012 C CA . LEU A 1 125 ? 5.614 2.858 -13.399 1.00 89.88 125 LEU A CA 1
ATOM 1013 C C . LEU A 1 125 ? 4.266 2.225 -13.738 1.00 89.88 125 LEU A C 1
ATOM 1015 O O . LEU A 1 125 ? 3.244 2.904 -13.815 1.00 89.88 125 LEU A O 1
ATOM 1019 N N . GLU A 1 126 ? 4.267 0.907 -13.893 1.00 90.00 126 GLU A N 1
ATOM 1020 C CA . GLU A 1 126 ? 3.069 0.131 -14.193 1.00 90.00 126 GLU A CA 1
ATOM 1021 C C . GLU A 1 126 ? 2.619 -0.608 -12.932 1.00 90.00 126 GLU A C 1
ATOM 1023 O O . GLU A 1 126 ? 3.166 -1.646 -12.566 1.00 90.00 126 GLU A O 1
ATOM 1028 N N . PHE A 1 127 ? 1.621 -0.062 -12.239 1.00 91.25 127 PHE A N 1
ATOM 1029 C CA . PHE A 1 127 ? 0.969 -0.727 -11.114 1.00 91.25 127 PHE A CA 1
ATOM 1030 C C . PHE A 1 127 ? -0.520 -0.366 -11.046 1.00 91.25 127 PHE A C 1
ATOM 1032 O O . PHE A 1 127 ? -0.945 0.714 -11.449 1.00 91.25 127 PHE A O 1
ATOM 1039 N N . ASN A 1 128 ? -1.329 -1.270 -10.505 1.00 92.69 128 ASN A N 1
ATOM 1040 C CA . ASN A 1 128 ? -2.721 -1.026 -10.173 1.00 92.69 128 ASN A CA 1
ATOM 1041 C C . ASN A 1 128 ? -2.787 -0.335 -8.816 1.00 92.69 128 ASN A C 1
ATOM 1043 O O . ASN A 1 128 ? -2.473 -0.939 -7.787 1.00 92.69 128 ASN A O 1
ATOM 1047 N N . LEU A 1 129 ? -3.210 0.928 -8.834 1.00 93.69 129 LEU A N 1
ATOM 1048 C CA . LEU A 1 129 ? -3.466 1.718 -7.639 1.00 93.69 129 LEU A CA 1
ATOM 1049 C C . LEU A 1 129 ? -4.932 1.587 -7.223 1.00 93.69 129 LEU A C 1
ATOM 1051 O O . LEU A 1 129 ? -5.828 2.053 -7.921 1.00 93.69 129 LEU A O 1
ATOM 1055 N N . ASP A 1 130 ? -5.158 0.999 -6.056 1.00 94.19 130 ASP A N 1
ATOM 1056 C CA . ASP A 1 130 ? -6.469 0.910 -5.421 1.00 94.19 130 ASP A CA 1
ATOM 1057 C C . ASP A 1 130 ? -6.543 1.861 -4.219 1.00 94.19 130 ASP A C 1
ATOM 1059 O O . ASP A 1 130 ? -5.652 1.877 -3.368 1.00 94.19 130 ASP A O 1
ATOM 1063 N N . ILE A 1 131 ? -7.595 2.672 -4.142 1.00 93.50 131 ILE A N 1
ATOM 1064 C CA . ILE A 1 131 ? -7.757 3.700 -3.110 1.00 93.50 131 ILE A CA 1
ATOM 1065 C C . ILE A 1 131 ? -8.983 3.342 -2.278 1.00 93.50 131 ILE A C 1
ATOM 1067 O O . ILE A 1 131 ? -10.119 3.513 -2.711 1.00 93.50 131 ILE A O 1
ATOM 1071 N N . SER A 1 132 ? -8.743 2.881 -1.055 1.00 92.56 132 SER A N 1
ATOM 1072 C CA . SER A 1 132 ? -9.787 2.566 -0.088 1.00 92.56 132 SER A CA 1
ATOM 1073 C C . SER A 1 132 ? -9.893 3.673 0.955 1.00 92.56 132 SER A C 1
ATOM 1075 O O . SER A 1 132 ? -8.933 3.970 1.671 1.00 92.56 132 SER A O 1
ATOM 1077 N N . THR A 1 133 ? -11.082 4.252 1.089 1.00 89.94 133 THR A N 1
ATOM 1078 C CA . THR A 1 133 ? -11.409 5.207 2.160 1.00 89.94 133 THR A CA 1
ATOM 1079 C C . THR A 1 133 ? -11.834 4.508 3.449 1.00 89.94 133 THR A C 1
ATOM 1081 O O . THR A 1 133 ? -11.707 5.082 4.527 1.00 89.94 133 THR A O 1
ATOM 1084 N N . SER A 1 134 ? -12.298 3.256 3.369 1.00 90.56 134 SER A N 1
ATOM 1085 C CA . SER A 1 134 ? -12.672 2.479 4.550 1.00 90.56 134 SER A CA 1
ATOM 1086 C C . SER A 1 134 ? -11.440 2.020 5.339 1.00 90.56 134 SER A C 1
ATOM 1088 O O . SER A 1 134 ? -10.403 1.715 4.729 1.00 90.56 134 SER A O 1
ATOM 1090 N N . PRO A 1 135 ? -11.554 1.903 6.674 1.00 90.31 135 PRO A N 1
ATOM 1091 C CA . PRO A 1 135 ? -10.492 1.350 7.500 1.00 90.31 135 PRO A CA 1
ATOM 1092 C C . PRO A 1 135 ? -10.217 -0.127 7.142 1.00 90.31 135 PRO A C 1
ATOM 1094 O O . PRO A 1 135 ? -11.116 -0.835 6.679 1.00 90.31 135 PRO A O 1
ATOM 1097 N N . PRO A 1 136 ? -8.985 -0.622 7.355 1.00 92.94 136 PRO A N 1
ATOM 1098 C CA . PRO A 1 136 ? -8.637 -2.022 7.208 1.00 92.94 136 PRO A CA 1
ATOM 1099 C C . PRO A 1 136 ? -9.425 -2.916 8.164 1.00 92.94 136 PRO A C 1
ATOM 1101 O O . PRO A 1 136 ? -9.674 -2.593 9.328 1.00 92.94 136 PRO A O 1
ATOM 1104 N N . THR A 1 137 ? -9.748 -4.100 7.667 1.00 94.12 137 THR A N 1
ATOM 1105 C CA . THR A 1 137 ? -10.293 -5.207 8.456 1.00 94.12 137 THR A CA 1
ATOM 1106 C C . THR A 1 137 ? -9.228 -5.803 9.393 1.00 94.12 137 THR A C 1
ATOM 1108 O O . THR A 1 137 ? -8.027 -5.664 9.129 1.00 94.12 137 THR A O 1
ATOM 1111 N N . PRO A 1 138 ? -9.621 -6.527 10.458 1.00 94.94 138 PRO A N 1
ATOM 1112 C CA . PRO A 1 138 ? -8.669 -7.183 11.362 1.00 94.94 138 PRO A CA 1
ATOM 1113 C C . PRO A 1 138 ? -7.695 -8.133 10.643 1.00 94.94 138 PRO A C 1
ATOM 1115 O O . PRO A 1 138 ? -6.501 -8.150 10.944 1.00 94.94 138 PRO A O 1
ATOM 1118 N N . ASP A 1 139 ? -8.167 -8.871 9.634 1.00 94.12 139 ASP A N 1
ATOM 1119 C CA . ASP A 1 139 ? -7.332 -9.770 8.821 1.00 94.12 139 ASP A CA 1
ATOM 1120 C C . ASP A 1 139 ? -6.282 -9.012 8.000 1.00 94.12 139 ASP A C 1
ATOM 1122 O O . ASP A 1 139 ? -5.144 -9.468 7.838 1.00 94.12 139 ASP A O 1
ATOM 1126 N N . GLN A 1 140 ? -6.651 -7.836 7.485 1.00 93.62 140 GLN A N 1
ATOM 1127 C CA . GLN A 1 140 ? -5.719 -6.962 6.779 1.00 93.62 140 GLN A CA 1
ATOM 1128 C C . GLN A 1 140 ? -4.654 -6.430 7.737 1.00 93.62 140 GLN A C 1
ATOM 1130 O O . GLN A 1 140 ? -3.479 -6.479 7.389 1.00 93.62 140 GLN A O 1
ATOM 1135 N N . TYR A 1 141 ? -5.022 -6.005 8.950 1.00 94.88 141 TYR A N 1
ATOM 1136 C CA . TYR A 1 141 ? -4.047 -5.594 9.967 1.00 94.88 141 TYR A CA 1
ATOM 1137 C C . TYR A 1 141 ? -3.085 -6.711 10.353 1.00 94.88 141 TYR A C 1
ATOM 1139 O O . TYR A 1 141 ? -1.878 -6.481 10.387 1.00 94.88 141 TYR A O 1
ATOM 1147 N N . THR A 1 142 ? -3.590 -7.926 10.571 1.00 94.06 142 THR A N 1
ATOM 1148 C CA . THR A 1 142 ? -2.748 -9.102 10.829 1.00 94.06 142 THR A CA 1
ATOM 1149 C C . THR A 1 142 ? -1.736 -9.307 9.704 1.00 94.06 142 THR A C 1
ATOM 1151 O O . THR A 1 142 ? -0.541 -9.444 9.955 1.00 94.06 142 THR A O 1
ATOM 1154 N N . THR A 1 143 ? -2.196 -9.241 8.453 1.00 93.38 143 THR A N 1
ATOM 1155 C CA . THR A 1 143 ? -1.330 -9.418 7.280 1.00 93.38 143 THR A CA 1
ATOM 1156 C C . THR A 1 143 ? -0.293 -8.295 7.161 1.00 93.38 143 THR A C 1
ATOM 1158 O O . THR A 1 143 ? 0.871 -8.560 6.881 1.00 93.38 143 THR A O 1
ATOM 1161 N N . MET A 1 144 ? -0.674 -7.043 7.425 1.00 93.88 144 MET A N 1
ATOM 1162 C CA . MET A 1 144 ? 0.263 -5.916 7.414 1.00 93.88 144 MET A CA 1
ATOM 1163 C C . MET A 1 144 ? 1.303 -6.013 8.537 1.00 93.88 144 MET A C 1
ATOM 1165 O O . MET A 1 144 ? 2.457 -5.659 8.327 1.00 93.88 144 MET A O 1
ATOM 1169 N N . LEU A 1 145 ? 0.933 -6.514 9.719 1.00 93.38 145 LEU A N 1
ATOM 1170 C CA . LEU A 1 145 ? 1.887 -6.781 10.800 1.00 93.38 145 LEU A CA 1
ATOM 1171 C C . LEU A 1 145 ? 2.878 -7.887 10.425 1.00 93.38 145 LEU A C 1
ATOM 1173 O O . LEU A 1 145 ? 4.055 -7.774 10.760 1.00 93.38 145 LEU A O 1
ATOM 1177 N N . ASP A 1 146 ? 2.424 -8.933 9.729 1.00 91.50 146 ASP A N 1
ATOM 1178 C CA . ASP A 1 146 ? 3.309 -9.974 9.195 1.00 91.50 146 ASP A CA 1
ATOM 1179 C C . ASP A 1 146 ? 4.316 -9.375 8.196 1.00 91.50 146 ASP A C 1
ATOM 1181 O O . ASP A 1 146 ? 5.510 -9.651 8.284 1.00 91.50 146 ASP A O 1
ATOM 1185 N N . TYR A 1 147 ? 3.857 -8.494 7.303 1.00 92.12 147 TYR A N 1
ATOM 1186 C CA . TYR A 1 147 ? 4.712 -7.773 6.355 1.00 92.12 147 TYR A CA 1
ATOM 1187 C C . TYR A 1 147 ? 5.732 -6.866 7.033 1.00 92.12 147 TYR A C 1
ATOM 1189 O O . TYR A 1 147 ? 6.911 -6.927 6.707 1.00 92.12 147 TYR A O 1
ATOM 1197 N N . LEU A 1 148 ? 5.317 -6.082 8.029 1.00 90.12 148 LEU A N 1
ATOM 1198 C CA . LEU A 1 148 ? 6.239 -5.242 8.795 1.00 90.12 148 LEU A CA 1
ATOM 1199 C C . LEU A 1 148 ? 7.317 -6.072 9.504 1.00 90.12 148 LEU A C 1
ATOM 1201 O O . LEU A 1 148 ? 8.449 -5.619 9.616 1.00 90.12 148 LEU A O 1
ATOM 1205 N N . ARG A 1 149 ? 6.979 -7.279 9.981 1.00 88.12 149 ARG A N 1
ATOM 1206 C CA . ARG A 1 149 ? 7.946 -8.207 10.593 1.00 88.12 149 ARG A CA 1
ATOM 1207 C C . ARG A 1 149 ? 8.918 -8.804 9.574 1.00 88.12 149 ARG A C 1
ATOM 1209 O O . ARG A 1 149 ? 10.059 -9.070 9.929 1.00 88.12 149 ARG A O 1
ATOM 1216 N N . ALA A 1 150 ? 8.464 -9.033 8.344 1.00 84.62 150 ALA A N 1
ATOM 1217 C CA . ALA A 1 150 ? 9.273 -9.592 7.263 1.00 84.62 150 ALA A CA 1
ATOM 1218 C C . ALA A 1 150 ? 10.083 -8.535 6.492 1.00 84.62 150 ALA A C 1
ATOM 1220 O O . ALA A 1 150 ? 11.019 -8.889 5.774 1.00 84.62 150 ALA A O 1
ATOM 1221 N N . GLN A 1 151 ? 9.725 -7.254 6.613 1.00 83.31 151 GLN A N 1
ATOM 1222 C CA . GLN A 1 151 ? 10.395 -6.160 5.925 1.00 83.31 151 GLN A CA 1
ATOM 1223 C C . GLN A 1 151 ? 11.820 -5.957 6.467 1.00 83.31 151 GLN A C 1
ATOM 1225 O O . GLN A 1 151 ? 11.992 -5.682 7.653 1.00 83.31 151 GLN A O 1
ATOM 1230 N N . PRO A 1 152 ? 12.847 -5.956 5.603 1.00 65.75 152 PRO A N 1
ATOM 1231 C CA . PRO A 1 152 ? 14.237 -5.696 5.987 1.00 65.75 152 PRO A CA 1
ATOM 1232 C C . PRO A 1 152 ? 14.534 -4.201 6.228 1.00 65.75 152 PRO A C 1
ATOM 1234 O O . PRO A 1 152 ? 15.687 -3.768 6.215 1.00 65.75 152 PRO A O 1
ATOM 1237 N N . LEU A 1 153 ? 13.500 -3.381 6.438 1.00 57.59 153 LEU A N 1
ATOM 1238 C CA . LEU A 1 153 ? 13.629 -1.936 6.548 1.00 57.59 153 LEU A CA 1
ATOM 1239 C C . LEU A 1 153 ? 14.099 -1.542 7.954 1.00 57.59 153 LEU A C 1
ATOM 1241 O O . LEU A 1 153 ? 13.315 -1.370 8.885 1.00 57.59 153 LEU A O 1
ATOM 1245 N N . SER A 1 154 ? 15.407 -1.289 8.024 1.00 48.38 154 SER A N 1
ATOM 1246 C CA . SER A 1 154 ? 16.142 -0.579 9.074 1.00 48.38 154 SER A CA 1
ATOM 1247 C C . SER A 1 154 ? 16.674 -1.457 10.229 1.00 48.38 154 SER A C 1
ATOM 1249 O O . SER A 1 154 ? 15.893 -1.946 11.045 1.00 48.38 154 SER A O 1
ATOM 1251 N N . PRO A 1 155 ? 18.010 -1.585 10.393 1.00 48.69 155 PRO A N 1
ATOM 1252 C CA . PRO A 1 155 ? 18.660 -2.361 11.465 1.00 48.69 155 PRO A CA 1
ATOM 1253 C C . PRO A 1 155 ? 18.487 -1.760 12.879 1.00 48.69 155 PRO A C 1
ATOM 1255 O O . PRO A 1 155 ? 19.146 -2.183 13.823 1.00 48.69 155 PRO A O 1
ATOM 1258 N N . SER A 1 156 ? 17.622 -0.753 13.039 1.00 47.88 156 SER A N 1
ATOM 1259 C CA . SER A 1 156 ? 17.488 0.053 14.258 1.00 47.88 156 SER A CA 1
ATOM 1260 C C . SER A 1 156 ? 16.316 -0.349 15.164 1.00 47.88 156 SER A C 1
ATOM 1262 O O . SER A 1 156 ? 16.128 0.273 16.211 1.00 47.88 156 SER A O 1
ATOM 1264 N N . LEU A 1 157 ? 15.500 -1.341 14.799 1.00 52.97 157 LEU A N 1
ATOM 1265 C CA . LEU A 1 157 ? 14.365 -1.761 15.625 1.00 52.97 157 LEU A CA 1
ATOM 1266 C C . LEU A 1 157 ? 14.727 -3.034 16.392 1.00 52.97 157 LEU A C 1
ATOM 1268 O O . LEU A 1 157 ? 14.587 -4.140 15.886 1.00 52.97 157 LEU A O 1
ATOM 1272 N N . SER A 1 158 ? 15.185 -2.873 17.638 1.00 56.28 158 SER A N 1
ATOM 1273 C CA . SER A 1 158 ? 15.493 -3.996 18.540 1.00 56.28 158 SER A CA 1
ATOM 1274 C C . SER A 1 158 ? 14.247 -4.764 19.008 1.00 56.28 158 SER A C 1
ATOM 1276 O O . SER A 1 158 ? 14.366 -5.708 19.785 1.00 56.28 158 SER A O 1
ATOM 1278 N N . SER A 1 159 ? 13.049 -4.344 18.591 1.00 65.94 159 SER A N 1
ATOM 1279 C CA . SER A 1 159 ? 11.775 -4.956 18.949 1.00 65.94 159 SER A CA 1
ATOM 1280 C C . SER A 1 159 ? 10.917 -5.213 17.706 1.00 65.94 159 SER A C 1
ATOM 1282 O O . SER A 1 159 ? 10.908 -4.400 16.775 1.00 65.94 159 SER A O 1
ATOM 1284 N N . PRO A 1 160 ? 10.185 -6.342 17.669 1.00 71.56 160 PRO A N 1
ATOM 1285 C CA . PRO A 1 160 ? 9.309 -6.658 16.554 1.00 71.56 160 PRO A CA 1
ATOM 1286 C C . PRO A 1 160 ? 8.217 -5.584 16.421 1.00 71.56 160 PRO A C 1
ATOM 1288 O O . PRO A 1 160 ? 7.691 -5.120 17.436 1.00 71.56 160 PRO A O 1
ATOM 1291 N N . PRO A 1 161 ? 7.845 -5.182 15.194 1.00 76.94 161 PRO A N 1
ATOM 1292 C CA . PRO A 1 161 ? 6.805 -4.186 14.987 1.00 76.94 161 PRO A CA 1
ATOM 1293 C C . PRO A 1 161 ? 5.474 -4.645 15.591 1.00 76.94 161 PRO A C 1
ATOM 1295 O O . PRO A 1 161 ? 4.968 -5.730 15.298 1.00 76.94 161 PRO A O 1
ATOM 1298 N N . THR A 1 162 ? 4.909 -3.789 16.440 1.00 86.88 162 THR A N 1
ATOM 1299 C CA . THR A 1 162 ? 3.653 -4.016 17.160 1.00 86.88 162 THR A CA 1
ATOM 1300 C C . THR A 1 162 ? 2.509 -3.176 16.587 1.00 86.88 162 THR A C 1
ATOM 1302 O O . THR A 1 162 ? 2.711 -2.261 15.785 1.00 86.88 162 THR A O 1
ATOM 1305 N N . ILE A 1 163 ? 1.288 -3.464 17.053 1.00 90.38 163 ILE A N 1
ATOM 1306 C CA . ILE A 1 163 ? 0.049 -2.715 16.768 1.00 90.38 163 ILE A CA 1
ATOM 1307 C C . ILE A 1 163 ? 0.242 -1.202 16.967 1.00 90.38 163 ILE A C 1
ATOM 1309 O O . ILE A 1 163 ? -0.270 -0.405 16.183 1.00 90.38 163 ILE A O 1
ATOM 1313 N N . SER A 1 164 ? 1.058 -0.799 17.946 1.00 90.62 164 SER A N 1
ATOM 1314 C CA . SER A 1 164 ? 1.377 0.600 18.252 1.00 90.62 164 SER A CA 1
ATOM 1315 C C . SER A 1 164 ? 1.973 1.381 17.078 1.00 90.62 164 SER A C 1
ATOM 1317 O O . SER A 1 164 ? 1.906 2.606 17.067 1.00 90.62 164 SER A O 1
ATOM 1319 N N . ARG A 1 165 ? 2.534 0.715 16.057 1.00 89.69 165 ARG A N 1
ATOM 1320 C CA . ARG A 1 165 ? 3.043 1.400 14.859 1.00 89.69 165 ARG A CA 1
ATOM 1321 C C . ARG A 1 165 ? 1.931 2.079 14.056 1.00 89.69 165 ARG A C 1
ATOM 1323 O O . ARG A 1 165 ? 2.190 3.118 13.453 1.00 89.69 165 ARG A O 1
ATOM 1330 N N . PHE A 1 166 ? 0.718 1.529 14.096 1.00 92.06 166 PHE A N 1
ATOM 1331 C CA . PHE A 1 166 ? -0.476 2.109 13.478 1.00 92.06 166 PHE A CA 1
ATOM 1332 C C . PHE A 1 166 ? -1.125 3.188 14.343 1.00 92.06 166 PHE A C 1
ATOM 1334 O O . PHE A 1 166 ? -2.055 3.838 13.890 1.00 92.06 166 PHE A O 1
ATOM 1341 N N . LEU A 1 167 ? -0.663 3.390 15.573 1.00 93.06 167 LEU A N 1
ATOM 1342 C CA . LEU A 1 167 ? -1.270 4.315 16.516 1.00 93.06 167 LEU A CA 1
ATOM 1343 C C . LEU A 1 167 ? -0.526 5.649 16.557 1.00 93.06 167 LEU A C 1
ATOM 1345 O O . LEU A 1 167 ? 0.698 5.718 16.402 1.00 93.06 167 LEU A O 1
ATOM 1349 N N . VAL A 1 168 ? -1.278 6.723 16.784 1.00 91.38 168 VAL A N 1
ATOM 1350 C CA . VAL A 1 168 ? -0.705 8.036 17.098 1.00 91.38 168 VAL A CA 1
ATOM 1351 C C . VAL A 1 168 ? -0.153 8.001 18.531 1.00 91.38 168 VAL A C 1
ATOM 1353 O O . VAL A 1 168 ? -0.691 7.312 19.391 1.00 91.38 168 VAL A O 1
ATOM 1356 N N . LYS A 1 169 ? 0.919 8.754 18.826 1.00 83.44 169 LYS A N 1
ATOM 1357 C CA . LYS A 1 169 ? 1.659 8.706 20.113 1.00 83.44 169 LYS A CA 1
ATOM 1358 C C . LYS A 1 169 ? 0.810 8.895 21.387 1.00 83.44 169 LYS A C 1
ATOM 1360 O O . LYS A 1 169 ? 1.288 8.560 22.465 1.00 83.44 169 LYS A O 1
ATOM 1365 N N . HIS A 1 170 ? -0.403 9.434 21.275 1.00 77.38 170 HIS A N 1
ATOM 1366 C CA . HIS A 1 170 ? -1.298 9.745 22.396 1.00 77.38 170 HIS A CA 1
ATOM 1367 C C . HIS A 1 170 ? -2.638 8.999 22.338 1.00 77.38 170 HIS A C 1
ATOM 1369 O O . HIS A 1 170 ? -3.586 9.395 23.013 1.00 77.38 170 HIS A O 1
ATOM 1375 N N . SER A 1 171 ? -2.754 7.960 21.511 1.00 83.00 171 SER A N 1
ATOM 1376 C CA . SER A 1 171 ? -3.987 7.181 21.435 1.00 83.00 171 SER A CA 1
ATOM 1377 C C . SER A 1 171 ? -4.142 6.236 22.628 1.00 83.00 171 SER A C 1
ATOM 1379 O O . SER A 1 171 ? -3.189 5.927 23.347 1.00 83.00 171 SER A O 1
ATOM 1381 N N . GLU A 1 172 ? -5.355 5.711 22.782 1.00 82.44 172 GLU A N 1
ATOM 1382 C CA . GLU A 1 172 ? -5.636 4.588 23.673 1.00 82.44 172 GLU A CA 1
ATOM 1383 C C . GLU A 1 172 ? -4.710 3.401 23.338 1.00 82.44 172 GLU A C 1
ATOM 1385 O O . GLU A 1 172 ? -4.428 3.122 22.167 1.00 82.44 172 GLU A O 1
ATOM 1390 N N . SER A 1 173 ? -4.202 2.728 24.375 1.00 84.75 173 SER A N 1
ATOM 1391 C CA . SER A 1 173 ? -3.417 1.503 24.209 1.00 84.75 173 SER A CA 1
ATOM 1392 C C . SER A 1 173 ? -4.349 0.370 23.799 1.00 84.75 173 SER A C 1
ATOM 1394 O O . SER A 1 173 ? -5.382 0.158 24.431 1.00 84.75 173 SER A O 1
ATOM 1396 N N . ILE A 1 174 ? -3.979 -0.356 22.749 1.00 89.56 174 ILE A N 1
ATOM 1397 C CA . ILE A 1 174 ? -4.778 -1.443 22.186 1.00 89.56 174 ILE A CA 1
ATOM 1398 C C . ILE A 1 174 ? -3.979 -2.741 22.236 1.00 89.56 174 ILE A C 1
ATOM 1400 O O . ILE A 1 174 ? -2.802 -2.759 21.870 1.00 89.56 174 ILE A O 1
ATOM 1404 N N . GLY A 1 175 ? -4.634 -3.830 22.652 1.00 89.12 175 GLY A N 1
ATOM 1405 C CA . GLY A 1 175 ? -4.020 -5.154 22.758 1.00 89.12 175 GLY A CA 1
ATOM 1406 C C . GLY A 1 175 ? -4.234 -6.043 21.532 1.00 89.12 175 GLY A C 1
ATOM 1407 O O . GLY A 1 175 ? -3.467 -6.981 21.323 1.00 89.12 175 GLY A O 1
ATOM 1408 N N . SER A 1 176 ? -5.251 -5.766 20.707 1.00 93.56 176 SER A N 1
ATOM 1409 C CA . SER A 1 176 ? -5.648 -6.653 19.606 1.00 93.56 176 SER A CA 1
ATOM 1410 C C . SER A 1 176 ? -5.896 -5.945 18.267 1.00 93.56 176 SER A C 1
ATOM 1412 O O . SER A 1 176 ? -6.260 -4.774 18.189 1.00 93.56 176 SER A O 1
ATOM 1414 N N . VAL A 1 177 ? -5.739 -6.685 17.164 1.00 94.44 177 VAL A N 1
ATOM 1415 C CA . VAL A 1 177 ? -6.035 -6.188 15.803 1.00 94.44 177 VAL A CA 1
ATOM 1416 C C . VAL A 1 177 ? -7.525 -5.902 15.578 1.00 94.44 177 VAL A C 1
ATOM 1418 O O . VAL A 1 177 ? -7.872 -5.054 14.757 1.00 94.44 177 VAL A O 1
ATOM 1421 N N . GLY A 1 178 ? -8.408 -6.590 16.311 1.00 95.12 178 GLY A N 1
ATOM 1422 C CA . GLY A 1 178 ? -9.852 -6.356 16.269 1.00 95.12 178 GLY A CA 1
ATOM 1423 C C . GLY A 1 178 ? -10.214 -4.999 16.863 1.00 95.12 178 GLY A C 1
ATOM 1424 O O . GLY A 1 178 ? -10.909 -4.210 16.227 1.00 95.12 178 GLY A O 1
ATOM 1425 N N . GLU A 1 179 ? -9.660 -4.693 18.036 1.00 95.12 179 GLU A N 1
ATOM 1426 C CA . GLU A 1 179 ? -9.779 -3.377 18.668 1.00 95.12 179 GLU A CA 1
ATOM 1427 C C . GLU A 1 179 ? -9.158 -2.272 17.808 1.00 95.12 179 GLU A C 1
ATOM 1429 O O . GLU A 1 179 ? -9.740 -1.198 17.710 1.00 95.12 179 GLU A O 1
ATOM 1434 N N . LEU A 1 180 ? -8.034 -2.531 17.125 1.00 94.50 180 LEU A N 1
ATOM 1435 C CA . LEU A 1 180 ? -7.430 -1.557 16.209 1.00 94.50 180 LEU A CA 1
ATOM 1436 C C . LEU A 1 180 ? -8.370 -1.221 15.042 1.00 94.50 180 LEU A C 1
ATOM 1438 O O . LEU A 1 180 ? -8.539 -0.051 14.710 1.00 94.50 180 LEU A O 1
ATOM 1442 N N . SER A 1 181 ? -9.006 -2.227 14.437 1.00 94.56 181 SER A N 1
ATOM 1443 C CA . SER A 1 181 ? -9.972 -2.023 13.348 1.00 94.56 181 SER A CA 1
ATOM 1444 C C . SER A 1 181 ? -11.238 -1.302 13.822 1.00 94.56 181 SER A C 1
ATOM 1446 O O . SER A 1 181 ? -11.732 -0.387 13.154 1.00 94.56 181 SER A O 1
ATOM 1448 N N . ALA A 1 182 ? -11.725 -1.642 15.018 1.00 94.88 182 ALA A N 1
ATOM 1449 C CA . ALA A 1 182 ? -12.838 -0.939 15.643 1.00 94.88 182 ALA A CA 1
ATOM 1450 C C . ALA A 1 182 ? -12.478 0.521 15.968 1.00 94.88 182 ALA A C 1
ATOM 1452 O O . ALA A 1 182 ? -13.267 1.423 15.681 1.00 94.88 182 ALA A O 1
ATOM 1453 N N . LEU A 1 183 ? -11.277 0.775 16.501 1.00 94.31 183 LEU A N 1
ATOM 1454 C CA . LEU A 1 183 ? -10.788 2.123 16.786 1.00 94.31 183 LEU A CA 1
ATOM 1455 C C . LEU A 1 183 ? -10.635 2.932 15.499 1.00 94.31 183 LEU A C 1
ATOM 1457 O O . LEU A 1 183 ? -11.128 4.050 15.445 1.00 94.31 183 LEU A O 1
ATOM 1461 N N . ALA A 1 184 ? -10.035 2.360 14.455 1.00 92.75 184 ALA A N 1
ATOM 1462 C CA . ALA A 1 184 ? -9.907 2.990 13.143 1.00 92.75 184 ALA A CA 1
ATOM 1463 C C . ALA A 1 184 ? -11.263 3.425 12.567 1.00 92.75 184 ALA A C 1
ATOM 1465 O O . ALA A 1 184 ? -11.360 4.471 11.930 1.00 92.75 184 ALA A O 1
ATOM 1466 N N . SER A 1 185 ? -12.310 2.635 12.813 1.00 92.56 185 SER A N 1
ATOM 1467 C CA . SER A 1 185 ? -13.673 2.939 12.369 1.00 92.56 185 SER A CA 1
ATOM 1468 C C . SER A 1 185 ? -14.353 4.010 13.225 1.00 92.56 185 SER A C 1
ATOM 1470 O O . SER A 1 185 ? -15.118 4.818 12.706 1.00 92.56 185 SER A O 1
ATOM 1472 N N . LYS A 1 186 ? -14.101 4.014 14.540 1.00 93.94 186 LYS A N 1
ATOM 1473 C CA . LYS A 1 186 ? -14.767 4.903 15.506 1.00 93.94 186 LYS A CA 1
ATOM 1474 C C . LYS A 1 186 ? -14.086 6.268 15.650 1.00 93.94 186 LYS A C 1
ATOM 1476 O O . LYS A 1 186 ? -14.770 7.267 15.842 1.00 93.94 186 LYS A O 1
ATOM 1481 N N . LYS A 1 187 ? -12.755 6.277 15.631 1.00 93.06 187 LYS A N 1
ATOM 1482 C CA . LYS A 1 187 ? -11.858 7.413 15.880 1.00 93.06 187 LYS A CA 1
ATOM 1483 C C . LYS A 1 187 ? -10.684 7.349 14.888 1.00 93.06 187 LYS A C 1
ATOM 1485 O O . LYS A 1 187 ? -9.566 6.995 15.283 1.00 93.06 187 LYS A O 1
ATOM 1490 N N . PRO A 1 188 ? -10.914 7.610 13.588 1.00 90.31 188 PRO A N 1
ATOM 1491 C CA . PRO A 1 188 ? -9.877 7.492 12.562 1.00 90.31 188 PRO A CA 1
ATOM 1492 C C . PRO A 1 188 ? -8.636 8.349 12.856 1.00 90.31 188 PRO A C 1
ATOM 1494 O O . PRO A 1 188 ? -7.536 7.951 12.489 1.00 90.31 188 PRO A O 1
ATOM 1497 N N . GLU A 1 189 ? -8.778 9.465 13.572 1.00 89.50 189 GLU A N 1
ATOM 1498 C CA . GLU A 1 189 ? -7.699 10.356 14.016 1.00 89.50 189 GLU A CA 1
ATOM 1499 C C . GLU A 1 189 ? -6.737 9.730 15.037 1.00 89.50 189 GLU A C 1
ATOM 1501 O O . GLU A 1 189 ? -5.627 10.223 15.228 1.00 89.50 189 GLU A O 1
ATOM 1506 N N . SER A 1 190 ? -7.143 8.638 15.694 1.00 92.25 190 SER A N 1
ATOM 1507 C CA . SER A 1 190 ? -6.292 7.902 16.637 1.00 92.25 190 SER A CA 1
ATOM 1508 C C . SER A 1 190 ? -5.336 6.924 15.940 1.00 92.25 190 SER A C 1
ATOM 1510 O O . SER A 1 190 ? -4.426 6.383 16.575 1.00 92.25 190 SER A O 1
ATOM 1512 N N . VAL A 1 191 ? -5.531 6.698 14.638 1.00 92.56 191 VAL A N 1
ATOM 1513 C CA . VAL A 1 191 ? -4.751 5.777 13.808 1.00 92.56 191 VAL A CA 1
ATOM 1514 C C . VAL A 1 191 ? -3.955 6.576 12.775 1.00 92.56 191 VAL A C 1
ATOM 1516 O O . VAL A 1 191 ? -4.379 7.623 12.293 1.00 92.56 191 VAL A O 1
ATOM 1519 N N . ARG A 1 192 ? -2.760 6.093 12.452 1.00 92.12 192 ARG A N 1
ATOM 1520 C CA . ARG A 1 192 ? -1.865 6.693 11.466 1.00 92.12 192 ARG A CA 1
ATOM 1521 C C . ARG A 1 192 ? -2.333 6.382 10.054 1.00 92.12 192 ARG A C 1
ATOM 1523 O O . ARG A 1 192 ? -2.431 5.217 9.671 1.00 92.12 192 ARG A O 1
ATOM 1530 N N . TRP A 1 193 ? -2.538 7.442 9.281 1.00 90.12 193 TRP A N 1
ATOM 1531 C CA . TRP A 1 193 ? -2.970 7.397 7.888 1.00 90.12 193 TRP A CA 1
ATOM 1532 C C . TRP A 1 193 ? -2.113 8.324 7.019 1.00 90.12 193 TRP A C 1
ATOM 1534 O O . TRP A 1 193 ? -1.633 9.344 7.515 1.00 90.12 193 TRP A O 1
ATOM 1544 N N . PRO A 1 194 ? -1.982 8.044 5.711 1.00 93.56 194 PRO A N 1
ATOM 1545 C CA . PRO A 1 194 ? -2.470 6.849 5.016 1.00 93.56 194 PRO A CA 1
ATOM 1546 C C . PRO A 1 194 ? -1.603 5.613 5.301 1.00 93.56 194 PRO A C 1
ATOM 1548 O O . PRO A 1 194 ? -0.436 5.732 5.675 1.00 93.56 194 PRO A O 1
ATOM 1551 N N . VAL A 1 195 ? -2.162 4.421 5.078 1.00 94.38 195 VAL A N 1
ATOM 1552 C CA . VAL A 1 195 ? -1.387 3.173 5.041 1.00 94.38 195 VAL A CA 1
ATOM 1553 C C . VAL A 1 195 ? -1.311 2.704 3.595 1.00 94.38 195 VAL A C 1
ATOM 1555 O O . VAL A 1 195 ? -2.333 2.400 2.986 1.00 94.38 195 VAL A O 1
ATOM 1558 N N . VAL A 1 196 ? -0.109 2.652 3.033 1.00 95.44 196 VAL A N 1
ATOM 1559 C CA . VAL A 1 196 ? 0.131 2.171 1.669 1.00 95.44 196 VAL A CA 1
ATOM 1560 C C . VAL A 1 196 ? 0.675 0.755 1.750 1.00 95.44 196 VAL A C 1
ATOM 1562 O O . VAL A 1 196 ? 1.650 0.497 2.451 1.00 95.44 196 VAL A O 1
ATOM 1565 N N . VA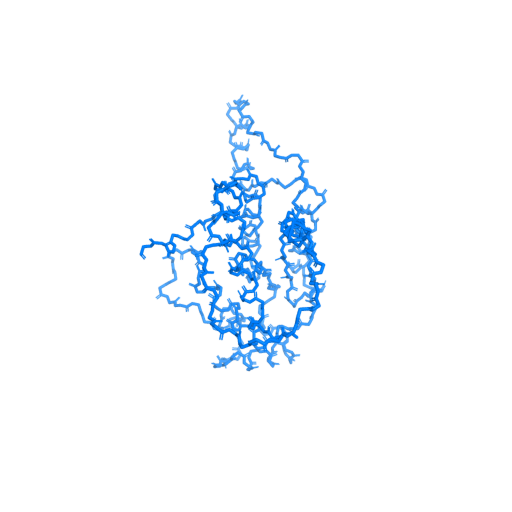L A 1 197 ? 0.042 -0.173 1.042 1.00 95.00 197 VAL A N 1
ATOM 1566 C CA . VAL A 1 197 ? 0.423 -1.585 1.042 1.00 95.00 197 VAL A CA 1
ATOM 1567 C C . VAL A 1 197 ? 0.720 -2.027 -0.378 1.00 95.00 197 VAL A C 1
ATOM 1569 O O . VAL A 1 197 ? -0.148 -1.950 -1.248 1.00 95.00 197 VAL A O 1
ATOM 1572 N N . HIS A 1 198 ? 1.924 -2.545 -0.594 1.00 93.69 198 HIS A N 1
ATOM 1573 C CA . HIS A 1 198 ? 2.243 -3.334 -1.769 1.00 93.69 198 HIS A CA 1
ATOM 1574 C C . HIS A 1 198 ? 2.068 -4.813 -1.433 1.00 93.69 198 HIS A C 1
ATOM 1576 O O . HIS A 1 198 ? 2.886 -5.432 -0.752 1.00 93.69 198 HIS A O 1
ATOM 1582 N N . TRP A 1 199 ? 0.959 -5.386 -1.894 1.00 88.06 199 TRP A N 1
ATOM 1583 C CA . TRP A 1 199 ? 0.566 -6.731 -1.485 1.00 88.06 199 TRP A CA 1
ATOM 1584 C C . TRP A 1 199 ? 1.392 -7.852 -2.117 1.00 88.06 199 TRP A C 1
ATOM 1586 O O . TRP A 1 199 ? 1.388 -8.966 -1.587 1.00 88.06 199 TRP A O 1
ATOM 1596 N N . ASP A 1 200 ? 2.047 -7.589 -3.247 1.00 86.81 200 ASP A N 1
ATOM 1597 C CA . ASP A 1 200 ? 2.816 -8.614 -3.953 1.00 86.81 200 ASP A CA 1
ATOM 1598 C C . ASP A 1 200 ? 4.160 -8.846 -3.275 1.00 86.81 200 ASP A C 1
ATOM 1600 O O . ASP A 1 200 ? 4.484 -9.991 -2.973 1.00 86.81 200 ASP A O 1
ATOM 1604 N N . ASP A 1 201 ? 4.884 -7.769 -2.963 1.00 87.56 201 ASP A N 1
ATOM 1605 C CA . ASP A 1 201 ? 6.166 -7.826 -2.249 1.00 87.56 201 ASP A CA 1
ATOM 1606 C C . ASP A 1 201 ? 6.030 -7.829 -0.726 1.00 87.56 201 ASP A C 1
ATOM 1608 O O . ASP A 1 201 ? 7.020 -7.954 -0.011 1.00 87.56 201 ASP A O 1
ATOM 1612 N N . GLY A 1 202 ? 4.804 -7.717 -0.213 1.00 91.25 202 GLY A N 1
ATOM 1613 C CA . GLY A 1 202 ? 4.560 -7.687 1.222 1.00 91.25 202 GLY A CA 1
ATOM 1614 C C . GLY A 1 202 ? 5.195 -6.472 1.886 1.00 91.25 202 GLY A C 1
ATOM 1615 O O . GLY A 1 202 ? 5.796 -6.586 2.951 1.00 91.25 202 GLY A O 1
ATOM 1616 N N . LEU A 1 203 ? 5.078 -5.307 1.247 1.00 92.88 203 LEU A N 1
ATOM 1617 C CA . LEU A 1 203 ? 5.598 -4.055 1.778 1.00 92.88 203 LEU A CA 1
ATOM 1618 C C . LEU A 1 203 ? 4.462 -3.197 2.323 1.00 92.88 203 LEU A C 1
ATOM 1620 O O . LEU A 1 203 ? 3.388 -3.102 1.731 1.00 92.88 203 LEU A O 1
ATOM 1624 N N . VAL A 1 204 ? 4.715 -2.547 3.451 1.00 94.12 204 VAL A N 1
ATOM 1625 C CA . VAL A 1 204 ? 3.797 -1.623 4.108 1.00 94.12 204 VAL A CA 1
ATOM 1626 C C . VAL A 1 204 ? 4.545 -0.333 4.421 1.00 94.12 204 VAL A C 1
ATOM 1628 O O . VAL A 1 204 ? 5.615 -0.361 5.025 1.00 94.12 204 VAL A O 1
ATOM 1631 N N . ALA A 1 205 ? 3.960 0.795 4.037 1.00 94.12 205 ALA A N 1
ATOM 1632 C CA . ALA A 1 205 ? 4.369 2.133 4.431 1.00 94.12 205 ALA A CA 1
ATOM 1633 C C . ALA A 1 205 ? 3.239 2.755 5.257 1.00 94.12 205 ALA A C 1
ATOM 1635 O O . ALA A 1 205 ? 2.076 2.748 4.848 1.00 94.12 205 ALA A O 1
ATOM 1636 N N . ILE A 1 206 ? 3.570 3.264 6.442 1.00 93.25 206 ILE A N 1
ATOM 1637 C CA . ILE A 1 206 ? 2.597 3.871 7.356 1.00 93.25 206 ILE A CA 1
ATOM 1638 C C . ILE A 1 206 ? 2.969 5.330 7.502 1.00 93.25 206 ILE A C 1
ATOM 1640 O O . ILE A 1 206 ? 4.018 5.615 8.081 1.00 93.25 206 ILE A O 1
ATOM 1644 N N . GLU A 1 207 ? 2.091 6.219 7.038 1.00 90.19 207 GLU A N 1
ATOM 1645 C CA . GLU A 1 207 ? 2.209 7.678 7.128 1.00 90.19 207 GLU A CA 1
ATOM 1646 C C . GLU A 1 207 ? 3.386 8.249 6.316 1.00 90.19 207 GLU A C 1
ATOM 1648 O O . GLU A 1 207 ? 3.180 9.120 5.493 1.00 90.19 207 GLU A O 1
ATOM 1653 N N . LYS A 1 208 ? 4.604 7.728 6.458 1.00 90.81 208 LYS A N 1
ATOM 1654 C CA . LYS A 1 208 ? 5.838 8.292 5.905 1.00 90.81 208 LYS A CA 1
ATOM 1655 C C . LYS A 1 208 ? 5.924 8.214 4.385 1.00 90.81 208 LYS A C 1
ATOM 1657 O O . LYS A 1 208 ? 5.804 7.142 3.792 1.00 90.81 208 LYS A O 1
ATOM 1662 N N . GLU A 1 209 ? 6.244 9.347 3.769 1.00 91.88 209 GLU A N 1
ATOM 1663 C CA . GLU A 1 209 ? 6.455 9.447 2.324 1.00 91.88 209 GLU A CA 1
ATOM 1664 C C . GLU A 1 209 ? 7.716 8.684 1.891 1.00 91.88 209 GLU A C 1
ATOM 1666 O O . GLU A 1 209 ? 7.742 8.061 0.834 1.00 91.88 209 GLU A O 1
ATOM 1671 N N . GLU A 1 210 ? 8.748 8.663 2.733 1.00 90.56 210 GLU A N 1
ATOM 1672 C CA . GLU A 1 210 ? 10.018 7.980 2.473 1.00 90.56 210 GLU A CA 1
ATOM 1673 C C . GLU A 1 210 ? 9.840 6.463 2.323 1.00 90.56 210 GLU A C 1
ATOM 1675 O O . GLU A 1 210 ? 10.458 5.836 1.458 1.00 90.56 210 GLU A O 1
ATOM 1680 N N . ASP A 1 211 ? 8.955 5.878 3.129 1.00 91.50 211 ASP A N 1
ATOM 1681 C CA . ASP A 1 211 ? 8.620 4.457 3.050 1.00 91.50 211 ASP A CA 1
ATOM 1682 C C . ASP A 1 211 ? 7.857 4.160 1.739 1.00 91.50 211 ASP A C 1
ATOM 1684 O O . ASP A 1 211 ? 8.063 3.116 1.122 1.00 91.50 211 ASP A O 1
ATOM 1688 N N . VAL A 1 212 ? 7.026 5.097 1.257 1.00 93.56 212 VAL A N 1
ATOM 1689 C CA . VAL A 1 212 ? 6.330 4.982 -0.041 1.00 93.56 212 VAL A CA 1
ATOM 1690 C C . VAL A 1 212 ? 7.314 5.069 -1.207 1.00 93.56 212 VAL A C 1
ATOM 1692 O O . VAL A 1 212 ? 7.220 4.272 -2.138 1.00 93.56 212 VAL A O 1
ATOM 1695 N N . HIS A 1 213 ? 8.286 5.984 -1.152 1.00 92.19 213 HIS A N 1
ATOM 1696 C CA . HIS A 1 213 ? 9.363 6.042 -2.149 1.00 92.19 213 HIS A CA 1
ATOM 1697 C C . HIS A 1 213 ? 10.141 4.729 -2.211 1.00 92.19 213 HIS A C 1
ATOM 1699 O O . HIS A 1 213 ? 10.434 4.261 -3.303 1.00 92.19 213 HIS A O 1
ATOM 1705 N N . SER A 1 214 ? 10.393 4.096 -1.063 1.00 90.94 214 SER A N 1
ATOM 1706 C CA . SER A 1 214 ? 11.083 2.800 -1.004 1.00 90.94 214 SER A CA 1
ATOM 1707 C C . SER A 1 214 ? 10.285 1.691 -1.708 1.00 90.94 214 SER A C 1
ATOM 1709 O O . SER A 1 214 ? 10.855 0.859 -2.408 1.00 90.94 214 SER A O 1
ATOM 1711 N N . ILE A 1 215 ? 8.952 1.697 -1.578 1.00 91.81 215 ILE A N 1
ATOM 1712 C CA . ILE A 1 215 ? 8.066 0.782 -2.320 1.00 91.81 215 ILE A CA 1
ATOM 1713 C C . ILE A 1 215 ? 8.155 1.042 -3.829 1.00 91.81 215 ILE A C 1
ATOM 1715 O O . ILE A 1 215 ? 8.284 0.100 -4.609 1.00 91.81 215 ILE A O 1
ATOM 1719 N N . LEU A 1 216 ? 8.087 2.308 -4.248 1.00 92.56 216 LEU A N 1
ATOM 1720 C CA . LEU A 1 216 ? 8.163 2.679 -5.664 1.00 92.56 216 LEU A CA 1
ATOM 1721 C C . LEU A 1 216 ? 9.526 2.342 -6.282 1.00 92.56 216 LEU A C 1
ATOM 1723 O O . LEU A 1 216 ? 9.582 1.951 -7.445 1.00 92.56 216 LEU A O 1
ATOM 1727 N N . GLU A 1 217 ? 10.604 2.440 -5.506 1.00 90.00 217 GLU A N 1
ATOM 1728 C CA . GLU A 1 217 ? 11.951 2.050 -5.921 1.00 90.00 217 GLU A CA 1
ATOM 1729 C C . GLU A 1 217 ? 12.048 0.538 -6.159 1.00 90.00 217 GLU A C 1
ATOM 1731 O O . GLU A 1 217 ? 12.540 0.120 -7.202 1.00 90.00 217 GLU A O 1
ATOM 1736 N N . ILE A 1 218 ? 11.461 -0.287 -5.287 1.00 88.75 218 ILE A N 1
ATOM 1737 C CA . ILE A 1 218 ? 11.401 -1.745 -5.487 1.00 88.75 218 ILE A CA 1
ATOM 1738 C C . ILE A 1 218 ? 10.597 -2.106 -6.746 1.00 88.75 218 ILE A C 1
ATOM 1740 O O . ILE A 1 218 ? 11.019 -2.959 -7.532 1.00 88.75 218 ILE A O 1
ATOM 1744 N N . ILE A 1 219 ? 9.468 -1.432 -6.982 1.00 88.88 219 ILE A N 1
ATOM 1745 C CA . ILE A 1 219 ? 8.661 -1.625 -8.198 1.00 88.88 219 ILE A CA 1
ATOM 1746 C C . ILE A 1 219 ? 9.463 -1.233 -9.438 1.00 88.88 219 ILE A C 1
ATOM 1748 O O . ILE A 1 219 ? 9.493 -1.970 -10.425 1.00 88.88 219 ILE A O 1
ATOM 1752 N N . TYR A 1 220 ? 10.140 -0.087 -9.383 1.00 87.81 220 TYR A N 1
ATOM 1753 C CA . TYR A 1 220 ? 11.006 0.385 -10.452 1.00 87.81 220 TYR A CA 1
ATOM 1754 C C . TYR A 1 220 ? 12.119 -0.619 -10.762 1.00 87.81 220 TYR A C 1
ATOM 1756 O O . TYR A 1 220 ? 12.340 -0.956 -11.925 1.00 87.81 220 TYR A O 1
ATOM 1764 N N . GLU A 1 221 ? 12.832 -1.095 -9.744 1.00 84.81 221 GLU A N 1
ATOM 1765 C CA . GLU A 1 221 ? 13.929 -2.043 -9.917 1.00 84.81 221 GLU A CA 1
ATOM 1766 C C . GLU A 1 221 ? 13.416 -3.335 -10.543 1.00 84.81 221 GLU A C 1
ATOM 1768 O O . GLU A 1 221 ? 13.965 -3.789 -11.546 1.00 84.81 221 GLU A O 1
ATOM 1773 N N . THR A 1 222 ? 12.311 -3.869 -10.024 1.00 83.62 222 THR A N 1
ATOM 1774 C CA . THR A 1 222 ? 11.714 -5.113 -10.519 1.00 83.62 222 THR A CA 1
ATOM 1775 C C . THR A 1 222 ? 11.251 -4.977 -11.973 1.00 83.62 222 THR A C 1
ATOM 1777 O O . THR A 1 222 ? 11.538 -5.849 -12.794 1.00 83.62 222 THR A O 1
ATOM 1780 N N . ALA A 1 223 ? 10.614 -3.860 -12.340 1.00 81.12 223 ALA A N 1
ATOM 1781 C CA . ALA A 1 223 ? 10.183 -3.595 -13.716 1.00 81.12 223 ALA A CA 1
ATOM 1782 C C . ALA A 1 223 ? 11.356 -3.460 -14.706 1.00 81.12 223 ALA A C 1
ATOM 1784 O O . ALA A 1 223 ? 11.211 -3.765 -15.889 1.00 81.12 223 ALA A O 1
ATOM 1785 N N . ASN A 1 224 ? 12.530 -3.032 -14.233 1.00 77.06 224 ASN A N 1
ATOM 1786 C CA . ASN A 1 224 ? 13.736 -2.882 -15.049 1.00 77.06 224 ASN A CA 1
ATOM 1787 C C . ASN A 1 224 ? 14.663 -4.115 -15.008 1.00 77.06 224 ASN A C 1
ATOM 1789 O O . ASN A 1 224 ? 15.811 -4.033 -15.445 1.00 77.06 224 ASN A O 1
ATOM 1793 N N . GLY A 1 225 ? 14.186 -5.259 -14.502 1.00 70.56 225 GLY A N 1
ATOM 1794 C CA . GLY A 1 225 ? 14.972 -6.496 -14.420 1.00 70.56 225 GLY A CA 1
ATOM 1795 C C . GLY A 1 225 ? 16.035 -6.490 -13.316 1.00 70.56 225 GLY A C 1
ATOM 1796 O O . GLY A 1 225 ? 16.944 -7.321 -13.326 1.00 70.56 225 GLY A O 1
ATOM 1797 N N . GLY A 1 226 ? 15.938 -5.556 -12.369 1.00 63.56 226 GLY A N 1
ATOM 1798 C CA . GLY A 1 226 ? 16.695 -5.578 -11.128 1.00 63.56 226 GLY A CA 1
ATOM 1799 C C . GLY A 1 226 ? 16.309 -6.790 -10.282 1.00 63.56 226 GLY A C 1
ATOM 1800 O O . GLY A 1 226 ? 15.163 -7.242 -10.291 1.00 63.56 226 GLY A O 1
ATOM 1801 N N . LYS A 1 227 ? 17.280 -7.338 -9.546 1.00 53.97 227 LYS A N 1
ATOM 1802 C CA . LYS A 1 227 ? 17.034 -8.398 -8.564 1.00 53.97 227 LYS A CA 1
ATOM 1803 C C . LYS A 1 227 ? 16.285 -7.786 -7.379 1.00 53.97 227 LYS A C 1
ATOM 1805 O O . LYS A 1 227 ? 16.917 -7.405 -6.398 1.00 53.97 227 LYS A O 1
ATOM 1810 N N . GLY A 1 228 ? 14.959 -7.664 -7.479 1.00 52.22 228 GLY A N 1
ATOM 1811 C CA . GLY A 1 228 ? 14.115 -7.372 -6.320 1.00 52.22 228 GLY A CA 1
ATOM 1812 C C . GLY A 1 228 ? 14.518 -8.321 -5.195 1.00 52.22 228 GLY A C 1
ATOM 1813 O O . GLY A 1 228 ? 14.771 -9.491 -5.483 1.00 52.22 228 GLY A O 1
ATOM 1814 N N . GLN A 1 229 ? 14.700 -7.798 -3.975 1.00 45.69 229 GLN A N 1
ATOM 1815 C CA . GLN A 1 229 ? 15.373 -8.496 -2.875 1.00 45.69 229 GLN A CA 1
ATOM 1816 C C . GLN A 1 229 ? 14.957 -9.965 -2.792 1.00 45.69 229 GLN A C 1
ATOM 1818 O O . GLN A 1 229 ? 13.889 -10.325 -2.296 1.00 45.69 229 GLN A O 1
ATOM 1823 N N . GLN A 1 230 ? 15.826 -10.814 -3.329 1.00 39.75 230 GLN A N 1
ATOM 1824 C CA . GLN A 1 230 ? 15.684 -12.248 -3.309 1.00 39.75 230 GLN A CA 1
ATOM 1825 C C . GLN A 1 230 ? 15.948 -12.642 -1.858 1.00 39.75 230 GLN A C 1
ATOM 1827 O O . GLN A 1 230 ? 17.094 -12.750 -1.437 1.00 39.75 230 GLN A O 1
ATOM 1832 N N . GLN A 1 231 ? 14.893 -12.756 -1.047 1.00 43.97 231 GLN A N 1
ATOM 1833 C CA . GLN A 1 231 ? 15.002 -13.485 0.211 1.00 43.97 231 GLN A CA 1
ATOM 1834 C C . GLN A 1 231 ? 15.405 -14.909 -0.171 1.00 43.97 231 GLN A C 1
ATOM 1836 O O . GLN A 1 231 ? 14.604 -15.647 -0.743 1.00 43.97 231 GLN A O 1
ATOM 1841 N N . ASP A 1 232 ? 16.667 -15.256 0.067 1.00 38.62 232 ASP A N 1
ATOM 1842 C CA . ASP A 1 232 ? 17.213 -16.598 -0.103 1.00 38.62 232 ASP A CA 1
ATOM 1843 C C . ASP A 1 232 ? 16.502 -17.551 0.871 1.00 38.62 232 ASP A C 1
ATOM 1845 O O . ASP A 1 232 ? 16.953 -17.795 1.982 1.00 38.62 232 ASP A O 1
ATOM 1849 N N . TRP A 1 233 ? 15.342 -18.081 0.478 1.00 46.47 233 TRP A N 1
ATOM 1850 C CA . TRP A 1 233 ? 14.599 -19.093 1.244 1.00 46.47 233 TRP A CA 1
ATOM 1851 C C . TRP A 1 233 ? 15.086 -20.527 0.960 1.00 46.47 233 TRP A C 1
ATOM 1853 O O . TRP A 1 233 ? 14.413 -21.490 1.318 1.00 46.47 233 TRP A O 1
ATOM 1863 N N . LEU A 1 234 ? 16.241 -20.676 0.301 1.00 31.19 234 LEU A N 1
ATOM 1864 C CA . LEU A 1 234 ? 16.809 -21.952 -0.155 1.00 31.19 234 LEU A CA 1
ATOM 1865 C C . LEU A 1 234 ? 18.033 -22.425 0.652 1.00 31.19 234 LEU A C 1
ATOM 1867 O O . LEU A 1 234 ? 18.812 -23.225 0.139 1.00 31.19 234 LEU A O 1
ATOM 1871 N N . THR A 1 235 ? 18.194 -21.981 1.903 1.00 35.91 235 THR A N 1
ATOM 1872 C CA . THR A 1 235 ? 19.200 -22.556 2.820 1.00 35.91 235 THR A CA 1
ATOM 1873 C C . THR A 1 235 ? 18.550 -23.097 4.081 1.00 35.91 235 THR A C 1
ATOM 1875 O O . THR A 1 235 ? 17.660 -22.399 4.617 1.00 35.91 235 THR A O 1
#

Foldseek 3Di:
DDPVVVVVVLVVLVVVVVVCVPDVPPVVPVVVPDDDDDDDDDDDDDDDPPDPPVVVVVSVVVSVPPAWEKEKAQQDPPDPLSVVLVVVVVCLQVFQDDAPVLVVVVVVCVVVVNPPRDDRPRHRFGHDYHYHNAHDDLVVVVLLLVLQQVDPPDPPDPDRDDPCVQFDPPADDDDGSRVSNVCCRVPVVRTFDTWMARPSNSAIDTSDSVSSSVVSVLSVCVVVVHPNPPPCPPD

Secondary structure (DSSP, 8-state):
--HHHHHHHHHHHHHHHHHHHH-TTTHHHHTT-PPPP--------------HHHHHHHHHHHHHT--EEEEEES--TT-HHHHHHHHHHHHHHHS----HHHHHHHHHHHHHT---------S---EEEEEE-SPPPHHHHHHHHHHHHH----TT-SS---GGGGB-TTSPP--SHHHHHHHHHH-GGGB---EEEETTTTEEEES-HHHHHHHHHHHHHHHTT----------